Protein AF-A0A453MSS1-F1 (afdb_monomer_lite)

Sequence (211 aa):
DFGDDIFSENEPDSESILAMALKQVVMHKLSNYRLEIFSPGSGRDFQDWSKPRKVPVDFSISSSDGKLLSALAEAIFSCVIEDTEKSYFGGTGGFFQSQKLNCSSDSTVCVHRISEAEVANNARRCLESFNLTKSSHEVGRLKNVWWPAPKYGRLAEIGSPDFILWAHEFVPSYKLQINANAFENTKLEGCHELVNNRWEVPISHFQLVYG

pLDDT: mean 76.08, std 14.98, range [31.97, 92.75]

Secondary structure (DSSP, 8-state):
-----S-------HHHHHHHHHHHHHHHHHTSEEEEEEPTT----TT-TTSPP-S-EEEEEEES-HHHHHHHHHHHHHHHHHHHHHHHHTT---S--SS-TTB-TTSSEEEEEPPHHHHHHHHHHTHHHHHHHTTT------S--SSPPP--HHHHTTS-HHHHHHHHHHSEEEEEEEEGGGSTT-EEESPEE-TTSEEEEEEEHHHHHH-

Foldseek 3Di:
DDDPPPPPPDDQDPVNVVVVVVVVVVLVDLQWDKDFFFAFLFDDPPVDPPDDGPGDTLKMKIARFNVVVVFVVQLLVLVLVVVVCCVPVVPDDDDPPDDLSNGGPVRQKGKAFDDLVVLLVQLLVCVVVCVVCVVPGPLDPDPDFPRDDDDRPSNVVRDDPSSVSVSLRHGFGIKIKHQPVVGPPMDMDNWDQDPNRITIDRDGNCSSRPD

Structure (mmCIF, N/CA/C/O backbone):
data_AF-A0A453MSS1-F1
#
_entry.id   AF-A0A453MSS1-F1
#
loop_
_atom_site.group_PDB
_atom_site.id
_atom_site.type_symbol
_atom_site.label_atom_id
_atom_site.label_alt_id
_atom_site.label_comp_id
_atom_site.label_asym_id
_atom_site.label_entity_id
_atom_site.label_seq_id
_atom_site.pdbx_PDB_ins_code
_atom_site.Cartn_x
_atom_site.Cartn_y
_atom_site.Cartn_z
_atom_site.occupancy
_atom_site.B_iso_or_equiv
_atom_site.auth_seq_id
_atom_site.auth_comp_id
_atom_site.auth_asym_id
_atom_site.auth_atom_id
_atom_site.pdbx_PDB_model_num
ATOM 1 N N . ASP A 1 1 ? 5.646 -5.544 58.714 1.00 35.88 1 ASP A N 1
ATOM 2 C CA . ASP A 1 1 ? 4.459 -4.760 58.355 1.00 35.88 1 ASP A CA 1
ATOM 3 C C . ASP A 1 1 ? 4.859 -3.493 57.650 1.00 35.88 1 ASP A C 1
ATOM 5 O O . ASP A 1 1 ? 5.360 -2.580 58.287 1.00 35.88 1 ASP A O 1
ATOM 9 N N . PHE A 1 2 ? 4.715 -3.481 56.329 1.00 34.31 2 PHE A N 1
ATOM 10 C CA . PHE A 1 2 ? 4.882 -2.290 55.508 1.00 34.31 2 PHE A CA 1
ATOM 11 C C . PHE A 1 2 ? 3.784 -2.281 54.449 1.00 34.31 2 PHE A C 1
ATOM 13 O O . PHE A 1 2 ? 3.743 -3.185 53.617 1.00 34.31 2 PHE A O 1
ATOM 20 N N . GLY A 1 3 ? 2.977 -1.219 54.458 1.00 31.97 3 GLY A N 1
ATOM 21 C CA . GLY A 1 3 ? 2.609 -0.564 53.207 1.00 31.97 3 GLY A CA 1
ATOM 22 C C . GLY A 1 3 ? 1.155 -0.623 52.757 1.00 31.97 3 GLY A C 1
ATOM 23 O O . GLY A 1 3 ? 0.935 -0.744 51.557 1.00 31.97 3 GLY A O 1
ATOM 24 N N . ASP A 1 4 ? 0.184 -0.472 53.657 1.00 44.97 4 ASP A N 1
ATOM 25 C CA . ASP A 1 4 ? -1.112 0.102 53.274 1.00 44.97 4 ASP A CA 1
ATOM 26 C C . ASP A 1 4 ? -0.934 1.620 53.120 1.00 44.97 4 ASP A C 1
ATOM 28 O O . ASP A 1 4 ? -1.054 2.345 54.100 1.00 44.97 4 ASP A O 1
ATOM 32 N N . ASP A 1 5 ? -0.559 2.094 51.925 1.00 38.41 5 ASP A N 1
ATOM 33 C CA . ASP A 1 5 ? -0.607 3.535 51.594 1.00 38.41 5 ASP A CA 1
ATOM 34 C C . ASP A 1 5 ? -0.531 3.819 50.074 1.00 38.41 5 ASP A C 1
ATOM 36 O O . ASP A 1 5 ? 0.176 4.707 49.603 1.00 38.41 5 ASP A O 1
ATOM 40 N N . ILE A 1 6 ? -1.257 3.043 49.256 1.00 49.69 6 ILE A N 1
ATOM 41 C CA . ILE A 1 6 ? -1.378 3.294 47.798 1.00 49.69 6 ILE A CA 1
ATOM 42 C C . ILE A 1 6 ? -2.608 4.164 47.456 1.00 49.69 6 ILE A C 1
ATOM 44 O O . ILE A 1 6 ? -2.744 4.634 46.329 1.00 49.69 6 ILE A O 1
ATOM 48 N N . PHE A 1 7 ? -3.474 4.459 48.430 1.00 45.38 7 PHE A N 1
ATOM 49 C CA . PHE A 1 7 ? -4.672 5.288 48.235 1.00 45.38 7 PHE A CA 1
ATOM 50 C C . PHE A 1 7 ? -4.707 6.507 49.161 1.00 45.38 7 PHE A C 1
ATOM 52 O O . PHE A 1 7 ? -5.761 6.860 49.684 1.00 45.38 7 PHE A O 1
ATOM 59 N N . SER A 1 8 ? -3.561 7.168 49.355 1.00 41.06 8 SER A N 1
ATOM 60 C CA . SER A 1 8 ? -3.587 8.543 49.850 1.00 41.06 8 SER A CA 1
ATOM 61 C C . SER A 1 8 ? -4.130 9.440 48.738 1.00 41.06 8 SER A C 1
ATOM 63 O O . SER A 1 8 ? -3.508 9.630 47.690 1.00 41.06 8 SER A O 1
ATOM 65 N N . GLU A 1 9 ? -5.354 9.901 48.963 1.00 51.19 9 GLU A N 1
ATOM 66 C CA . GLU A 1 9 ? -6.128 10.848 48.173 1.00 51.19 9 GLU A CA 1
ATOM 67 C C . GLU A 1 9 ? -5.407 12.208 48.157 1.00 51.19 9 GLU A C 1
ATOM 69 O O . GLU A 1 9 ? -5.735 13.128 48.900 1.00 51.19 9 GLU A O 1
ATOM 74 N N . ASN A 1 10 ? -4.363 12.319 47.333 1.00 50.97 10 ASN A N 1
ATOM 75 C CA . ASN A 1 10 ? -3.721 13.592 47.034 1.00 50.97 10 ASN A CA 1
ATOM 76 C C . ASN A 1 10 ? -4.510 14.293 45.923 1.00 50.97 10 ASN A C 1
ATOM 78 O O . ASN A 1 10 ? -4.792 13.706 44.874 1.00 50.97 10 ASN A O 1
ATOM 82 N N . GLU A 1 11 ? -4.859 15.555 46.169 1.00 53.44 11 GLU A N 1
ATOM 83 C CA . GLU A 1 11 ? -5.421 16.473 45.180 1.00 53.44 11 GLU A CA 1
ATOM 84 C C . GLU A 1 11 ? -4.551 16.423 43.905 1.00 53.44 11 GLU A C 1
ATOM 86 O O . GLU A 1 11 ? -3.326 16.510 44.009 1.00 53.44 11 GLU A O 1
ATOM 91 N N . PRO A 1 12 ? -5.125 16.202 42.708 1.00 53.00 12 PRO A N 1
ATOM 92 C CA . PRO A 1 12 ? -4.321 15.948 41.521 1.00 53.00 12 PRO A CA 1
ATOM 93 C C . PRO A 1 12 ? -3.509 17.197 41.169 1.00 53.00 12 PRO A C 1
ATOM 95 O O . PRO A 1 12 ? -4.071 18.224 40.786 1.00 53.00 12 PRO A O 1
ATOM 98 N N . ASP A 1 13 ? -2.181 17.098 41.265 1.00 60.88 13 ASP A N 1
ATOM 99 C CA . ASP A 1 13 ? -1.261 18.157 40.852 1.00 60.88 13 ASP A CA 1
ATOM 100 C C . ASP A 1 13 ? -1.606 18.631 39.434 1.00 60.88 13 ASP A C 1
ATOM 102 O O . ASP A 1 13 ? -1.952 17.826 38.563 1.00 60.88 13 ASP A O 1
ATOM 106 N N . SER A 1 14 ? -1.504 19.935 39.171 1.00 58.47 14 SER A N 1
ATOM 107 C CA . SER A 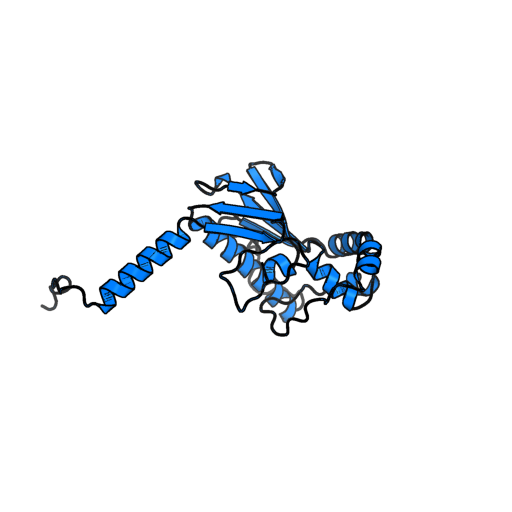1 14 ? -1.885 20.5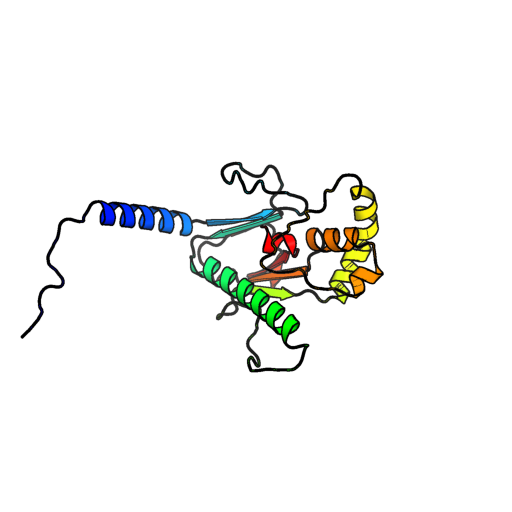39 37.879 1.00 58.47 14 SER A CA 1
ATOM 108 C C . SER A 1 14 ? -1.250 19.864 36.648 1.00 58.47 14 SER A C 1
ATOM 110 O O . SER A 1 14 ? -1.874 19.798 35.587 1.00 58.47 14 SER A O 1
ATOM 112 N N . GLU A 1 15 ? -0.054 19.286 36.796 1.00 57.34 15 GLU A N 1
ATOM 113 C CA . GLU A 1 15 ? 0.638 18.487 35.777 1.00 57.34 15 GLU A CA 1
ATOM 114 C C . GLU A 1 15 ? -0.088 17.162 35.471 1.00 57.34 15 GLU A C 1
ATOM 116 O O . GLU A 1 15 ? -0.215 16.774 34.308 1.00 57.34 15 GLU A O 1
ATOM 121 N N . SER A 1 16 ? -0.667 16.512 36.485 1.00 76.56 16 SER A N 1
ATOM 122 C CA . SER A 1 16 ? -1.488 15.304 36.333 1.00 76.56 16 SER A CA 1
ATOM 123 C C . SER A 1 16 ? -2.844 15.599 35.679 1.00 76.56 16 SER A C 1
ATOM 125 O O . SER A 1 16 ? -3.305 14.819 34.842 1.00 76.56 16 SER A O 1
ATOM 127 N N . ILE A 1 17 ? -3.448 16.757 35.978 1.00 81.19 17 ILE A N 1
ATOM 128 C CA . ILE A 1 17 ? -4.695 17.215 35.345 1.00 81.19 17 ILE A CA 1
ATOM 129 C C . ILE A 1 17 ? -4.452 17.527 33.867 1.00 81.19 17 ILE A C 1
ATOM 131 O O . ILE A 1 17 ? -5.217 17.081 33.013 1.00 81.19 17 ILE A O 1
ATOM 135 N N . LEU A 1 18 ? -3.373 18.246 33.542 1.00 83.06 18 LEU A N 1
ATOM 136 C CA . LEU A 1 18 ? -2.994 18.542 32.158 1.00 83.06 18 LEU A CA 1
ATOM 137 C C . LEU A 1 18 ? -2.669 17.270 31.374 1.00 83.06 18 LEU A C 1
ATOM 139 O O . LEU A 1 18 ? -3.138 17.118 30.247 1.00 83.06 18 LEU A O 1
ATOM 143 N N . ALA A 1 19 ? -1.924 16.333 31.965 1.00 77.88 19 ALA A N 1
ATOM 144 C CA . ALA A 1 19 ? -1.631 15.046 31.341 1.00 77.88 19 ALA A CA 1
ATOM 145 C C . ALA A 1 19 ? -2.907 14.220 31.106 1.00 77.88 19 ALA A C 1
ATOM 147 O O . ALA A 1 19 ? -3.065 13.625 30.040 1.00 77.88 19 ALA A O 1
ATOM 148 N N . MET A 1 20 ? -3.849 14.218 32.055 1.00 85.75 20 MET A N 1
ATOM 149 C CA . MET A 1 20 ? -5.150 13.567 31.889 1.00 85.75 20 MET A CA 1
ATOM 150 C C . MET A 1 20 ? -6.008 14.241 30.820 1.00 85.75 20 MET A C 1
ATOM 152 O O . MET A 1 20 ? -6.585 13.539 29.993 1.00 85.75 20 MET A O 1
ATOM 156 N N . ALA A 1 21 ? -6.058 15.573 30.785 1.00 84.19 21 ALA A N 1
ATOM 157 C CA . ALA A 1 21 ? -6.787 16.324 29.768 1.00 84.19 21 ALA A CA 1
ATOM 158 C C . ALA A 1 21 ? -6.188 16.091 28.376 1.00 84.19 21 ALA A C 1
ATOM 160 O O . ALA A 1 21 ? -6.915 15.799 27.427 1.00 84.19 21 ALA A O 1
ATOM 161 N N . LEU A 1 22 ? -4.858 16.125 28.254 1.00 82.19 22 LEU A N 1
ATOM 162 C CA . LEU A 1 22 ? -4.161 15.797 27.015 1.00 82.19 22 LEU A CA 1
ATOM 163 C C . LEU A 1 22 ? -4.458 14.357 26.595 1.00 82.19 22 LEU A C 1
ATOM 165 O O . LEU A 1 22 ? -4.834 14.129 25.449 1.00 82.19 22 LEU A O 1
ATOM 169 N N . LYS A 1 23 ? -4.357 13.391 27.514 1.00 78.81 23 LYS A N 1
ATOM 170 C CA . LYS A 1 23 ? -4.688 11.987 27.251 1.00 78.81 23 LYS A CA 1
ATOM 171 C C . LYS A 1 23 ? -6.136 11.838 26.792 1.00 78.81 23 LYS A C 1
ATOM 173 O O . LYS A 1 23 ? -6.374 11.153 25.808 1.00 78.81 23 LYS A O 1
ATOM 178 N N . GLN A 1 24 ? -7.093 12.488 27.448 1.00 80.94 24 GLN A N 1
ATOM 179 C CA . GLN A 1 24 ? -8.502 12.456 27.050 1.00 80.94 24 GLN A CA 1
ATOM 180 C C . GLN A 1 24 ? -8.709 13.043 25.653 1.00 80.94 24 GLN A C 1
ATOM 182 O O . GLN A 1 24 ? -9.372 12.420 24.828 1.00 80.94 24 GLN A O 1
ATOM 187 N N . VAL A 1 25 ? -8.103 14.193 25.353 1.00 80.00 25 VAL A N 1
ATOM 188 C CA . VAL A 1 25 ? -8.193 14.834 24.033 1.00 80.00 25 VAL A CA 1
ATOM 189 C C . VAL A 1 25 ? -7.548 13.968 22.951 1.00 80.00 25 VAL A C 1
ATOM 191 O O . VAL A 1 25 ? -8.118 13.811 21.872 1.00 80.00 25 VAL A O 1
ATOM 194 N N . VAL A 1 26 ? -6.383 13.378 23.226 1.00 76.44 26 VAL A N 1
ATOM 195 C CA . VAL A 1 26 ? -5.68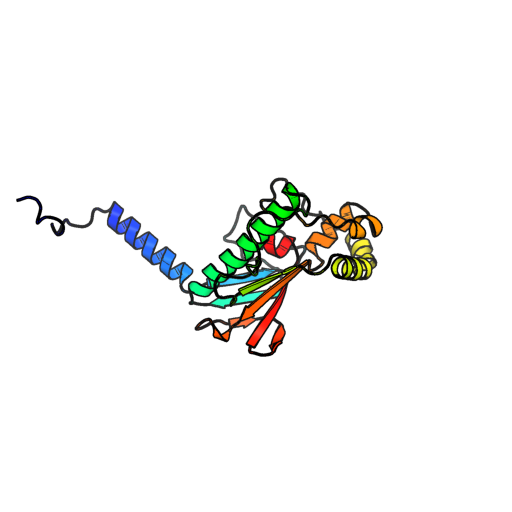4 12.480 22.299 1.00 76.44 26 VAL A CA 1
ATOM 196 C C . VAL A 1 26 ? -6.504 11.215 22.061 1.00 76.44 26 VAL A C 1
ATOM 198 O O . VAL A 1 26 ? -6.742 10.864 20.910 1.00 76.44 26 VAL A O 1
ATOM 201 N N . MET A 1 27 ? -7.003 10.573 23.118 1.00 7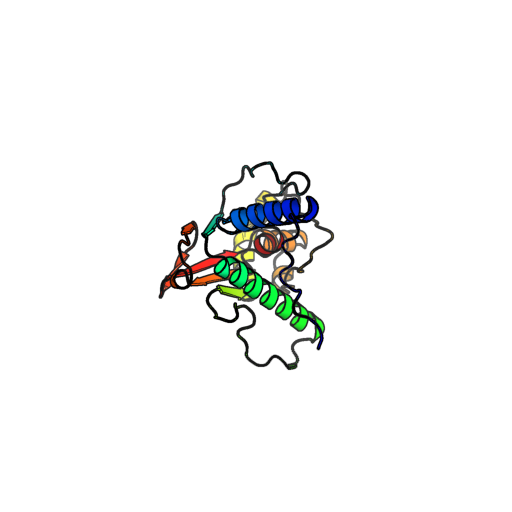2.69 27 MET A N 1
ATOM 202 C CA . MET A 1 27 ? -7.840 9.376 23.005 1.00 72.69 27 MET A CA 1
ATOM 203 C C . MET A 1 27 ? -9.143 9.667 22.261 1.00 72.69 27 MET A C 1
ATOM 205 O O . MET A 1 27 ? -9.535 8.874 21.418 1.00 72.69 27 MET A O 1
ATOM 209 N N . HIS A 1 28 ? -9.770 10.822 22.492 1.00 72.25 28 HIS A N 1
ATOM 210 C CA . HIS A 1 28 ? -10.960 11.241 21.752 1.00 72.25 28 HIS A CA 1
ATOM 211 C C . HIS A 1 28 ? -10.658 11.523 20.270 1.00 72.25 28 HIS A C 1
ATOM 213 O O . HIS A 1 28 ? -11.466 11.232 19.391 1.00 72.25 28 HIS A O 1
ATOM 219 N N . LYS A 1 29 ? -9.497 12.107 19.948 1.00 67.75 29 LYS A N 1
ATOM 220 C CA . LYS A 1 29 ? -9.086 12.291 18.546 1.00 67.75 29 LYS A CA 1
ATOM 221 C C . LYS A 1 29 ? -8.782 10.961 17.857 1.00 67.75 29 LYS A C 1
ATOM 223 O O . LYS A 1 29 ? -9.095 10.809 16.683 1.00 67.75 29 LYS A O 1
ATOM 228 N N . LEU A 1 30 ? -8.204 10.005 18.579 1.00 69.50 30 LEU A N 1
ATOM 229 C CA . LEU A 1 30 ? -7.936 8.658 18.073 1.00 69.50 30 LEU A CA 1
ATOM 230 C C . LEU A 1 30 ? -9.182 7.761 18.068 1.00 69.50 30 LEU A C 1
ATOM 232 O O . LEU A 1 30 ? -9.180 6.752 17.377 1.00 69.50 30 LEU A O 1
ATOM 236 N N . SER A 1 31 ? -10.250 8.121 18.787 1.00 67.38 31 SER A N 1
ATOM 237 C CA . SER A 1 31 ? -11.503 7.358 18.813 1.00 67.38 31 SER A CA 1
ATOM 238 C C . SER A 1 31 ? -12.433 7.662 17.643 1.00 67.38 31 SER A C 1
ATOM 240 O O . SER A 1 31 ? -13.464 7.019 17.533 1.00 67.38 31 SER A O 1
ATOM 242 N N . ASN A 1 32 ? -12.135 8.660 16.808 1.00 80.75 32 ASN A N 1
ATOM 243 C CA . ASN A 1 32 ? -12.869 8.960 15.579 1.00 80.75 32 ASN A CA 1
ATOM 244 C C . ASN A 1 32 ? -11.875 9.477 14.548 1.00 80.75 32 ASN A C 1
ATOM 246 O O . ASN A 1 32 ? -11.652 10.684 14.428 1.00 80.75 32 ASN A O 1
ATOM 250 N N . TYR A 1 33 ? -11.246 8.555 13.831 1.00 83.31 33 TYR A N 1
ATOM 251 C CA . TYR A 1 33 ? -10.231 8.902 12.851 1.00 83.31 33 TYR A CA 1
ATOM 252 C C . TYR A 1 33 ? -10.742 8.686 11.433 1.00 83.31 33 TYR A C 1
ATOM 254 O O . TYR A 1 33 ? -11.587 7.829 11.162 1.00 83.31 33 TYR A O 1
ATOM 262 N N . ARG A 1 34 ? -10.187 9.481 10.519 1.00 85.06 34 ARG A N 1
ATOM 263 C CA . ARG A 1 34 ? -10.317 9.294 9.081 1.00 85.06 34 ARG A CA 1
ATOM 264 C C . ARG A 1 34 ? -8.922 9.258 8.471 1.00 85.06 34 ARG A C 1
ATOM 266 O O . ARG A 1 34 ? -8.181 10.231 8.579 1.00 85.06 34 ARG A O 1
ATOM 273 N N . LEU A 1 35 ? -8.565 8.131 7.871 1.00 84.81 35 LEU A N 1
ATOM 274 C CA . LEU A 1 35 ? -7.377 7.979 7.042 1.00 84.81 35 LEU A CA 1
ATOM 275 C C . LEU A 1 35 ? -7.789 8.236 5.597 1.00 84.81 35 LEU A C 1
ATOM 277 O O . LEU A 1 35 ? -8.770 7.668 5.124 1.00 84.81 35 LEU A O 1
ATOM 281 N N . GLU A 1 36 ? -7.051 9.091 4.906 1.00 85.12 36 GLU A N 1
ATOM 282 C CA . GLU A 1 36 ? -7.312 9.461 3.517 1.00 85.12 36 GLU A CA 1
ATOM 283 C C . GLU A 1 36 ? -6.047 9.218 2.703 1.00 85.12 36 GLU A C 1
ATOM 285 O O . GLU A 1 36 ? -4.968 9.691 3.061 1.00 85.12 36 GLU A O 1
ATOM 290 N N . ILE A 1 37 ? -6.188 8.484 1.605 1.00 81.88 37 ILE A N 1
ATOM 291 C CA . ILE A 1 37 ? -5.145 8.305 0.605 1.00 81.88 37 ILE A CA 1
ATOM 292 C C . ILE A 1 37 ? -5.499 9.202 -0.574 1.00 81.88 37 ILE A C 1
ATOM 294 O O . ILE A 1 37 ? -6.604 9.148 -1.116 1.00 81.88 37 ILE A O 1
ATOM 298 N N . PHE A 1 38 ? -4.555 10.053 -0.949 1.00 80.62 38 PHE A N 1
ATOM 299 C CA . PHE A 1 38 ? -4.721 11.031 -2.017 1.00 80.62 38 PHE A CA 1
ATOM 300 C C . PHE A 1 38 ? -4.133 10.517 -3.324 1.00 80.62 38 PHE A C 1
ATOM 302 O O . PHE A 1 38 ? -3.226 9.675 -3.314 1.00 80.62 38 PHE A O 1
ATOM 309 N N . SER A 1 39 ? -4.617 11.076 -4.433 1.00 76.44 39 SER A N 1
ATOM 310 C CA . SER A 1 39 ? -4.071 10.766 -5.748 1.00 76.44 39 SER A CA 1
ATOM 311 C C . SER A 1 39 ? -2.561 11.030 -5.811 1.00 76.44 39 SER A C 1
ATOM 313 O O . SER A 1 39 ? -2.086 12.039 -5.272 1.00 76.44 39 SER A O 1
ATOM 315 N N . PRO A 1 40 ? -1.789 10.156 -6.480 1.00 74.25 40 PRO A N 1
ATOM 316 C CA . PRO A 1 40 ? -0.372 10.390 -6.738 1.00 74.25 40 PRO A CA 1
ATOM 317 C C . PRO A 1 40 ? -0.115 11.750 -7.403 1.00 74.25 40 PRO A C 1
ATOM 319 O O . PRO A 1 40 ? -0.979 12.285 -8.100 1.00 74.25 40 PRO A O 1
ATOM 322 N N . GLY A 1 41 ? 1.066 12.334 -7.199 1.00 67.31 41 GLY A N 1
ATOM 323 C CA . GLY A 1 41 ? 1.385 13.684 -7.670 1.00 67.31 41 GLY A CA 1
ATOM 324 C C . GLY A 1 41 ? 1.003 14.798 -6.697 1.00 67.31 41 GLY A C 1
ATOM 325 O O . GLY A 1 41 ? 1.375 15.954 -6.901 1.00 67.31 41 GLY A O 1
ATOM 326 N N . SER A 1 42 ? 0.284 14.481 -5.615 1.00 62.88 42 SER A N 1
ATOM 327 C CA . SER A 1 42 ? -0.050 15.455 -4.579 1.00 62.88 42 SER A CA 1
ATOM 328 C C . SER A 1 42 ? 1.089 15.609 -3.569 1.00 62.88 42 SER A C 1
ATOM 330 O O . SER A 1 42 ? 1.262 14.773 -2.681 1.00 62.88 42 SER A O 1
ATOM 332 N N . GLY A 1 43 ? 1.858 16.692 -3.668 1.00 57.81 43 GLY A N 1
ATOM 333 C CA . GLY A 1 43 ? 2.787 17.083 -2.609 1.00 57.81 43 GLY A CA 1
ATOM 334 C C . GLY A 1 43 ? 2.027 17.604 -1.385 1.00 57.81 43 GLY A C 1
ATOM 335 O O . GLY A 1 43 ? 1.199 18.508 -1.511 1.00 57.81 43 GLY A O 1
ATOM 336 N N . ARG A 1 44 ? 2.298 17.056 -0.193 1.00 59.88 44 ARG A N 1
ATOM 337 C CA . ARG A 1 44 ? 1.863 17.669 1.072 1.00 59.88 44 ARG A CA 1
ATOM 338 C C . ARG A 1 44 ? 2.911 18.680 1.515 1.00 59.88 44 ARG A C 1
ATOM 340 O O . ARG A 1 44 ? 4.096 18.358 1.553 1.00 59.88 44 ARG A O 1
ATOM 347 N N . ASP A 1 45 ? 2.472 19.870 1.906 1.00 62.69 45 ASP A N 1
ATOM 348 C CA . ASP A 1 45 ? 3.328 20.764 2.677 1.00 62.69 45 ASP A CA 1
ATOM 349 C C . ASP A 1 45 ? 3.440 20.223 4.110 1.00 62.69 45 ASP A C 1
ATOM 351 O O . ASP A 1 45 ? 2.532 20.369 4.928 1.00 62.69 45 ASP A O 1
ATOM 355 N N . PHE A 1 46 ? 4.548 19.542 4.403 1.00 59.03 46 PHE A N 1
ATOM 356 C CA . PHE A 1 46 ? 4.822 18.979 5.727 1.00 59.03 46 PHE A CA 1
ATOM 357 C C . PHE A 1 46 ? 5.109 20.051 6.795 1.00 59.03 46 PHE A C 1
ATOM 359 O O . PHE A 1 46 ? 5.206 19.705 7.975 1.00 59.03 46 PHE A O 1
ATOM 366 N N . GLN A 1 47 ? 5.242 21.331 6.417 1.00 57.97 47 GLN A N 1
ATOM 367 C CA . GLN A 1 47 ? 5.385 22.443 7.362 1.00 57.97 47 GLN A CA 1
ATOM 368 C C . GLN A 1 47 ? 4.035 22.959 7.876 1.00 57.97 47 GLN A C 1
ATOM 370 O O . GLN A 1 47 ? 3.994 23.571 8.941 1.00 57.97 47 GLN A O 1
ATOM 375 N N . ASP A 1 48 ? 2.928 22.678 7.178 1.00 62.78 48 ASP A N 1
ATOM 376 C CA . ASP A 1 48 ? 1.598 23.167 7.543 1.00 62.78 48 ASP A CA 1
ATOM 377 C C . ASP A 1 48 ? 0.522 22.076 7.427 1.00 62.78 48 ASP A C 1
ATOM 379 O O . ASP A 1 48 ? -0.243 21.985 6.465 1.00 62.78 48 ASP A O 1
ATOM 383 N N . TRP A 1 49 ? 0.431 21.257 8.477 1.00 59.25 49 TRP A N 1
ATOM 384 C CA . TRP A 1 49 ? -0.563 20.187 8.618 1.00 59.25 49 TRP A CA 1
ATOM 385 C C . TRP A 1 49 ? -2.004 20.689 8.774 1.00 59.25 49 TRP A C 1
ATOM 387 O O . TRP A 1 49 ? -2.934 19.886 8.704 1.00 59.25 49 TRP A O 1
ATOM 397 N N . SER A 1 50 ? -2.200 21.992 9.011 1.00 59.03 50 SER A N 1
ATOM 398 C CA . SER A 1 50 ? -3.520 22.574 9.266 1.00 59.03 50 SER A CA 1
ATOM 399 C C . SER A 1 50 ? -4.305 22.862 7.985 1.00 59.03 50 SER A C 1
ATOM 401 O O . SER A 1 50 ? -5.534 22.953 8.021 1.00 59.03 50 SER A O 1
ATOM 403 N N . LYS A 1 51 ? -3.618 22.972 6.841 1.00 62.75 51 LYS A N 1
ATOM 404 C CA . LYS A 1 51 ? -4.259 23.239 5.553 1.00 62.75 51 LYS A CA 1
ATOM 405 C C . LYS A 1 51 ? -4.842 21.954 4.948 1.00 62.75 51 LYS A C 1
ATOM 407 O O . LYS A 1 51 ? -4.097 21.003 4.701 1.00 62.75 51 LYS A O 1
ATOM 412 N N . PRO A 1 52 ? -6.152 21.917 4.639 1.00 59.19 52 PRO A N 1
ATOM 413 C CA . PRO A 1 52 ? -6.745 20.789 3.930 1.00 59.19 52 PRO A CA 1
ATOM 414 C C . PRO A 1 52 ? -6.168 20.686 2.511 1.00 59.19 52 PRO A C 1
ATOM 416 O O . PRO A 1 52 ? -5.971 21.701 1.831 1.00 59.19 52 PRO A O 1
ATOM 419 N N . ARG A 1 53 ? -5.899 19.458 2.048 1.00 64.56 53 ARG A N 1
ATOM 420 C CA . ARG A 1 53 ? -5.416 19.224 0.679 1.00 64.56 53 ARG A CA 1
ATOM 421 C C . ARG A 1 53 ? -6.525 19.587 -0.321 1.00 64.56 53 ARG A C 1
ATOM 423 O O . ARG A 1 53 ? -7.682 19.228 -0.132 1.00 64.56 53 ARG A O 1
ATOM 430 N N . LYS A 1 54 ? -6.167 20.271 -1.414 1.00 62.59 54 LYS A N 1
ATOM 431 C CA . LYS A 1 54 ? -7.066 20.571 -2.551 1.00 62.59 54 LYS A CA 1
ATOM 432 C C . LYS A 1 54 ? -7.019 19.484 -3.633 1.00 62.59 54 LYS A C 1
ATOM 434 O O . LYS A 1 54 ? -7.115 19.790 -4.817 1.00 62.59 54 LYS A O 1
ATOM 439 N N . VAL A 1 55 ? -6.783 18.237 -3.241 1.00 67.44 55 VAL A N 1
ATOM 440 C CA . VAL A 1 55 ? -6.618 17.113 -4.171 1.00 67.44 55 VAL A CA 1
ATOM 441 C C . VAL A 1 55 ? -7.722 16.101 -3.896 1.00 67.44 55 VAL A C 1
ATOM 443 O O . VAL A 1 55 ? -8.061 15.917 -2.723 1.00 67.44 55 VAL A O 1
ATOM 446 N N . PRO A 1 56 ? -8.309 15.477 -4.934 1.00 71.81 56 PRO A N 1
ATOM 447 C CA . PRO A 1 56 ? -9.239 14.377 -4.738 1.00 71.81 56 PRO A CA 1
ATOM 448 C C . PRO A 1 56 ? -8.627 13.285 -3.850 1.00 71.81 56 PRO A C 1
ATOM 450 O O . PRO A 1 56 ? -7.440 12.960 -3.930 1.00 71.81 56 PRO A O 1
ATOM 453 N N . VAL A 1 57 ? -9.469 12.760 -2.968 1.00 78.94 57 VAL A N 1
ATOM 454 C CA . VAL A 1 57 ? -9.172 11.586 -2.153 1.00 78.94 57 VAL A CA 1
ATOM 455 C C . VAL A 1 57 ? -9.487 10.364 -3.013 1.00 78.94 57 VAL A C 1
ATOM 457 O O . VAL A 1 57 ? -10.619 10.232 -3.477 1.00 78.94 57 VAL A O 1
ATOM 460 N N . ASP A 1 58 ? -8.501 9.496 -3.231 1.00 80.31 58 ASP A N 1
ATOM 461 C CA . ASP A 1 58 ? -8.690 8.235 -3.962 1.00 80.31 58 ASP A CA 1
ATOM 462 C C . ASP A 1 58 ? -9.459 7.236 -3.099 1.00 80.31 58 ASP A C 1
ATOM 464 O O . ASP A 1 58 ? -10.324 6.506 -3.579 1.00 80.31 58 ASP A O 1
ATOM 468 N N . PHE A 1 59 ? -9.135 7.214 -1.807 1.00 84.94 59 PHE A N 1
ATOM 469 C CA . PHE A 1 59 ? -9.701 6.273 -0.859 1.00 84.94 59 PHE A CA 1
ATOM 470 C C . PHE A 1 59 ? -9.716 6.850 0.561 1.00 84.94 59 PHE A C 1
ATOM 472 O O . PHE A 1 59 ? -8.762 7.510 0.975 1.00 84.94 59 PHE A O 1
ATOM 479 N N . SER A 1 60 ? -10.776 6.580 1.329 1.00 87.25 60 SER A N 1
ATOM 480 C CA . SER A 1 60 ? -10.825 6.916 2.753 1.00 87.25 60 SER A CA 1
ATOM 481 C C . SER A 1 60 ? -11.344 5.783 3.638 1.00 87.25 60 SER A C 1
ATOM 483 O O . SER A 1 60 ? -12.286 5.069 3.288 1.00 87.25 60 SER A O 1
ATOM 485 N N . ILE A 1 61 ? -10.723 5.658 4.811 1.00 87.94 61 ILE A N 1
ATOM 486 C CA . ILE A 1 61 ? -11.130 4.801 5.925 1.00 87.94 61 ILE A CA 1
ATOM 487 C C . ILE A 1 61 ? -11.573 5.723 7.043 1.00 87.94 61 ILE A C 1
ATOM 489 O O . ILE A 1 61 ? -10.758 6.493 7.539 1.00 87.94 61 ILE A O 1
ATOM 493 N N . SER A 1 62 ? -12.814 5.626 7.500 1.00 87.12 62 SER A N 1
ATOM 494 C CA . SER A 1 62 ? -13.202 6.223 8.780 1.00 87.12 62 SER A CA 1
ATOM 495 C C . SER A 1 62 ? -13.619 5.139 9.754 1.00 87.12 62 SER A C 1
ATOM 497 O O . SER A 1 62 ? -14.425 4.283 9.394 1.00 87.12 62 SER A O 1
ATOM 499 N N . SER A 1 63 ? -13.097 5.181 10.975 1.00 86.81 63 SER A N 1
ATOM 500 C CA . SER A 1 63 ? -13.453 4.225 12.019 1.00 86.81 63 SER A CA 1
ATOM 501 C C . SER A 1 63 ? -13.332 4.854 13.402 1.00 86.81 63 SER A C 1
ATOM 503 O O . SER A 1 63 ? -12.583 5.814 13.613 1.00 86.81 63 SER A O 1
ATOM 505 N N . SER A 1 64 ? -14.088 4.297 14.342 1.00 84.12 64 SER A N 1
ATOM 506 C CA . SER A 1 64 ? -13.926 4.539 15.774 1.00 84.12 64 SER A CA 1
ATOM 507 C C . SER A 1 64 ? -13.291 3.358 16.510 1.00 84.12 64 SER A C 1
ATOM 509 O O . SER A 1 64 ? -12.993 3.457 17.701 1.00 84.12 64 SER A O 1
ATOM 511 N N . ASP A 1 65 ? -13.030 2.254 15.804 1.00 84.06 65 ASP A N 1
ATOM 512 C CA . ASP A 1 65 ? -12.358 1.086 16.354 1.00 84.06 65 ASP A CA 1
ATOM 513 C C . ASP A 1 65 ? -10.835 1.273 16.300 1.00 84.06 65 ASP A C 1
ATOM 515 O O . ASP A 1 65 ? -10.205 1.282 15.234 1.00 84.06 65 ASP A O 1
ATOM 519 N N . GLY A 1 66 ? -10.227 1.411 17.481 1.00 80.44 66 GLY A N 1
ATOM 520 C CA . GLY A 1 66 ? -8.777 1.517 17.627 1.00 80.44 66 GLY A CA 1
ATOM 521 C C . GLY A 1 66 ? -8.026 0.286 17.108 1.00 80.44 66 GLY A C 1
ATOM 522 O O . GLY A 1 66 ? -6.874 0.413 16.690 1.00 80.44 66 GLY A O 1
ATOM 523 N N . LYS A 1 67 ? -8.674 -0.889 17.058 1.00 87.81 67 LYS A N 1
ATOM 524 C CA . LYS A 1 67 ? -8.063 -2.129 16.555 1.00 87.81 67 LYS A CA 1
ATOM 525 C C . LYS A 1 67 ? -7.689 -2.031 15.084 1.00 87.81 67 LYS A C 1
ATOM 527 O O . LYS A 1 67 ? -6.660 -2.575 14.700 1.00 87.81 67 LYS A O 1
ATOM 532 N N . LEU A 1 68 ? -8.476 -1.322 14.271 1.00 88.94 68 LEU A N 1
ATOM 533 C CA . LEU A 1 68 ? -8.189 -1.174 12.844 1.00 88.94 68 LEU A CA 1
ATOM 534 C C . LEU A 1 68 ? -6.908 -0.362 12.614 1.00 88.94 68 LEU A C 1
ATOM 536 O O . LEU A 1 68 ? -6.083 -0.752 11.790 1.00 88.94 68 LEU A O 1
ATOM 540 N N . LEU A 1 69 ? -6.689 0.712 13.379 1.00 88.06 69 LEU A N 1
ATOM 541 C CA . LEU A 1 69 ? -5.456 1.496 13.291 1.00 88.06 69 LEU A CA 1
ATOM 542 C C . LEU A 1 69 ? -4.239 0.658 13.705 1.00 88.06 69 LEU A C 1
ATOM 544 O O . LEU A 1 69 ? -3.209 0.693 13.032 1.00 88.06 69 LEU A O 1
ATOM 548 N N . SER A 1 70 ? -4.368 -0.128 14.777 1.00 89.00 70 SER A N 1
ATOM 549 C CA . SER A 1 70 ? -3.320 -1.054 15.214 1.00 89.00 70 SER A CA 1
ATOM 550 C C . SER A 1 70 ? -3.034 -2.140 14.174 1.00 89.00 70 SER A C 1
ATOM 552 O O . SER A 1 70 ? -1.870 -2.374 13.864 1.00 89.00 70 SER A O 1
ATOM 554 N N . ALA A 1 71 ? -4.067 -2.750 13.587 1.00 91.44 71 ALA A N 1
ATOM 555 C CA . ALA A 1 71 ? -3.926 -3.777 12.556 1.00 91.44 71 ALA A CA 1
ATOM 556 C C . ALA A 1 71 ? -3.291 -3.226 11.266 1.00 91.44 71 ALA A C 1
ATOM 558 O O . ALA A 1 71 ? -2.455 -3.890 10.656 1.00 91.44 71 ALA A O 1
ATOM 559 N N . LEU A 1 72 ? -3.640 -1.995 10.869 1.00 91.00 72 LEU A N 1
ATOM 560 C CA . LEU A 1 72 ? -3.002 -1.289 9.753 1.00 91.00 72 LEU A CA 1
ATOM 561 C C . LEU A 1 72 ? -1.518 -1.046 10.018 1.00 91.00 72 LEU A C 1
ATOM 563 O O . LEU A 1 72 ? -0.688 -1.374 9.171 1.00 91.00 72 LEU A O 1
ATOM 567 N N . ALA A 1 73 ? -1.187 -0.494 11.187 1.00 89.56 73 ALA A N 1
ATOM 568 C CA . ALA A 1 73 ? 0.196 -0.243 11.570 1.00 89.56 73 ALA A CA 1
ATOM 569 C C . ALA A 1 73 ? 1.004 -1.544 11.576 1.00 89.56 73 ALA A C 1
ATOM 571 O O . ALA A 1 73 ? 2.076 -1.600 10.980 1.00 89.56 73 ALA A O 1
ATOM 572 N N . GLU A 1 74 ? 0.467 -2.598 12.188 1.00 91.88 74 GLU A N 1
ATOM 573 C CA . GLU A 1 74 ? 1.105 -3.908 12.237 1.00 91.88 74 GLU A CA 1
ATOM 574 C C . GLU A 1 74 ? 1.370 -4.458 10.833 1.00 91.88 74 GLU A C 1
ATOM 576 O O . GLU A 1 74 ? 2.520 -4.735 10.507 1.00 91.88 74 GLU A O 1
ATOM 581 N N . ALA A 1 75 ? 0.355 -4.519 9.964 1.00 91.31 75 ALA A N 1
ATOM 582 C CA . ALA A 1 75 ? 0.513 -5.042 8.608 1.00 91.31 75 ALA A CA 1
ATOM 583 C C . ALA A 1 75 ? 1.556 -4.260 7.784 1.00 91.31 75 ALA A C 1
ATOM 585 O O . ALA A 1 75 ? 2.328 -4.860 7.031 1.00 91.31 75 ALA A O 1
ATOM 586 N N . ILE A 1 76 ? 1.604 -2.930 7.937 1.00 89.88 76 ILE A N 1
ATOM 587 C CA . ILE A 1 76 ? 2.593 -2.071 7.272 1.00 89.88 76 ILE A CA 1
ATOM 588 C C . ILE A 1 76 ? 3.997 -2.332 7.820 1.00 89.88 76 ILE A C 1
ATOM 590 O O . ILE A 1 76 ? 4.923 -2.544 7.038 1.00 89.88 76 ILE A O 1
ATOM 594 N N . PHE A 1 77 ? 4.177 -2.343 9.143 1.00 88.50 77 PHE A N 1
ATOM 595 C CA . PHE A 1 77 ? 5.491 -2.569 9.744 1.00 88.50 77 PHE A CA 1
ATOM 596 C C . PHE A 1 77 ? 6.016 -3.973 9.465 1.00 88.50 77 PHE A C 1
ATOM 598 O O . PHE A 1 77 ? 7.201 -4.116 9.170 1.00 88.50 77 PHE A O 1
ATOM 605 N N . SER A 1 78 ? 5.158 -4.994 9.476 1.00 86.94 78 SER A N 1
ATOM 606 C CA . SER A 1 78 ? 5.549 -6.344 9.071 1.00 86.94 78 SER A CA 1
ATOM 607 C C . SER A 1 78 ? 6.040 -6.364 7.617 1.00 86.94 78 SER A C 1
ATOM 609 O O . SER A 1 78 ? 7.092 -6.938 7.343 1.00 86.94 78 SER A O 1
ATOM 611 N N . CYS A 1 79 ? 5.376 -5.629 6.715 1.00 86.25 79 CYS A N 1
ATOM 612 C CA . CYS A 1 79 ? 5.814 -5.490 5.323 1.00 86.25 79 CYS A CA 1
ATOM 613 C C . CYS A 1 79 ? 7.179 -4.792 5.189 1.00 86.25 79 CYS A C 1
ATOM 615 O O . CYS A 1 79 ? 8.046 -5.236 4.433 1.00 86.25 79 CYS A O 1
ATOM 617 N N . VAL A 1 80 ? 7.406 -3.725 5.959 1.00 86.81 80 VAL A N 1
ATOM 618 C CA . VAL A 1 80 ? 8.682 -2.988 5.985 1.00 86.81 80 VAL A CA 1
ATOM 619 C C . VAL A 1 80 ? 9.819 -3.871 6.507 1.00 86.81 80 VAL A C 1
ATOM 621 O O . VAL A 1 80 ? 10.921 -3.862 5.950 1.00 86.81 80 VAL A O 1
ATOM 624 N N . ILE A 1 81 ? 9.565 -4.641 7.569 1.00 84.44 81 ILE A N 1
ATOM 625 C CA . ILE A 1 81 ? 10.536 -5.579 8.143 1.00 84.44 81 ILE A CA 1
ATOM 626 C C . ILE A 1 81 ? 10.887 -6.656 7.115 1.00 84.44 81 ILE A C 1
ATOM 628 O O . ILE A 1 81 ? 12.070 -6.889 6.874 1.00 84.44 81 ILE A O 1
ATOM 632 N N . GLU A 1 82 ? 9.895 -7.238 6.438 1.00 82.69 82 GLU A N 1
ATOM 633 C CA . GLU A 1 82 ? 10.129 -8.245 5.398 1.00 82.69 82 GLU A CA 1
ATOM 634 C C . GLU A 1 82 ? 10.985 -7.693 4.240 1.00 82.69 82 GLU A C 1
ATOM 636 O O . GLU A 1 82 ? 11.909 -8.360 3.765 1.00 82.69 82 GLU A O 1
ATOM 641 N N . ASP A 1 83 ? 10.724 -6.460 3.796 1.00 78.88 83 ASP A N 1
ATOM 642 C CA . ASP A 1 83 ? 11.523 -5.792 2.758 1.00 78.88 83 ASP A CA 1
ATOM 643 C C . ASP A 1 83 ? 12.968 -5.549 3.200 1.00 78.88 83 ASP A C 1
ATOM 645 O O . ASP A 1 83 ? 13.915 -5.697 2.413 1.00 78.88 83 ASP A O 1
ATOM 649 N N . THR A 1 84 ? 13.138 -5.200 4.471 1.00 77.69 84 THR A N 1
ATOM 650 C CA . THR A 1 84 ? 14.442 -4.997 5.091 1.00 77.69 84 THR A CA 1
ATOM 651 C C . THR A 1 84 ? 15.206 -6.321 5.126 1.00 77.69 84 THR A C 1
ATOM 653 O O . THR A 1 84 ? 16.307 -6.410 4.582 1.00 77.69 84 THR A O 1
ATOM 656 N N . GLU A 1 85 ? 14.607 -7.391 5.648 1.00 76.62 85 GLU A N 1
ATOM 657 C CA . GLU A 1 85 ? 15.225 -8.721 5.721 1.00 76.62 85 GLU A CA 1
ATOM 658 C C . GLU A 1 85 ? 15.636 -9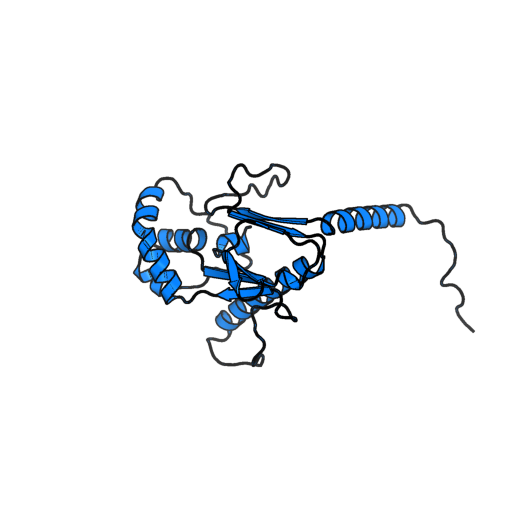.259 4.347 1.00 76.62 85 GLU A C 1
ATOM 660 O O . GLU A 1 85 ? 16.770 -9.712 4.169 1.00 76.62 85 GLU A O 1
ATOM 665 N N . LYS A 1 86 ? 14.760 -9.140 3.341 1.00 72.56 86 LYS A N 1
ATOM 666 C CA . LYS A 1 86 ? 15.060 -9.545 1.957 1.00 72.56 86 LYS A CA 1
ATOM 667 C C . LYS A 1 86 ? 16.252 -8.794 1.370 1.00 72.56 86 LYS A C 1
ATOM 669 O O . LYS A 1 86 ? 17.027 -9.381 0.614 1.00 72.56 86 LYS A O 1
ATOM 674 N N . SER A 1 87 ? 16.400 -7.518 1.718 1.00 67.31 87 SER A N 1
ATOM 675 C CA . SER A 1 87 ? 17.488 -6.666 1.236 1.00 67.31 87 SER A CA 1
ATOM 676 C C . SER A 1 87 ? 18.832 -6.983 1.901 1.00 67.31 87 SER A C 1
ATOM 678 O O . SER A 1 87 ? 19.865 -6.852 1.245 1.00 67.31 87 SER A O 1
ATOM 680 N N . TYR A 1 88 ? 18.834 -7.416 3.168 1.00 60.12 88 TYR A N 1
ATOM 681 C CA . TYR A 1 88 ? 20.057 -7.736 3.919 1.00 60.12 88 TYR A CA 1
ATOM 682 C C . TYR A 1 88 ? 20.527 -9.187 3.755 1.00 60.12 88 TYR A C 1
ATOM 684 O O . TYR A 1 88 ? 21.730 -9.422 3.667 1.00 60.12 88 TYR A O 1
ATOM 692 N N . PHE A 1 89 ? 19.612 -10.158 3.690 1.00 58.34 89 PHE A N 1
ATOM 693 C CA . PHE A 1 89 ? 19.955 -11.589 3.736 1.00 58.34 89 PHE A CA 1
ATOM 694 C C . PHE A 1 89 ? 19.880 -12.311 2.389 1.00 58.34 89 PHE A C 1
ATOM 696 O O . PHE A 1 89 ? 19.988 -13.538 2.348 1.00 58.34 89 PHE A O 1
ATOM 703 N N . GLY A 1 90 ? 19.710 -11.570 1.287 1.00 52.38 90 GLY A N 1
ATOM 704 C CA . GLY A 1 90 ? 19.859 -12.096 -0.070 1.00 52.38 90 GLY A CA 1
ATOM 705 C C . GLY A 1 90 ? 19.112 -13.410 -0.291 1.00 52.38 90 GLY A C 1
ATOM 706 O O . GLY A 1 90 ? 19.726 -14.404 -0.651 1.00 52.38 90 GLY A O 1
ATOM 707 N N . GLY A 1 91 ? 17.803 -13.440 -0.021 1.00 53.97 91 GLY A N 1
ATOM 708 C CA . GLY A 1 91 ? 16.934 -14.574 -0.364 1.00 53.97 91 GLY A CA 1
ATOM 709 C C . GLY A 1 91 ? 17.327 -15.940 0.217 1.00 53.97 91 GLY A C 1
ATOM 710 O O . GLY A 1 91 ? 16.832 -16.956 -0.268 1.00 53.97 91 GLY A O 1
ATOM 711 N N . THR A 1 92 ? 18.186 -15.996 1.236 1.00 43.66 92 THR A N 1
ATOM 712 C CA . THR A 1 92 ? 18.524 -17.238 1.938 1.00 43.66 92 THR A CA 1
ATOM 713 C C . THR A 1 92 ? 17.852 -17.269 3.302 1.00 43.66 92 THR A C 1
ATOM 715 O O . THR A 1 92 ? 18.028 -16.371 4.118 1.00 43.66 92 THR A O 1
ATOM 718 N N . GLY A 1 93 ? 17.018 -18.294 3.502 1.00 53.84 93 GLY A N 1
ATOM 719 C CA . GLY A 1 93 ? 16.132 -18.440 4.651 1.00 53.84 93 GLY A CA 1
ATOM 720 C C . GLY A 1 93 ? 16.838 -18.334 6.004 1.00 53.84 93 GLY A C 1
ATOM 721 O O . GLY A 1 93 ? 17.829 -19.014 6.256 1.00 53.84 93 GLY A O 1
ATOM 722 N N . GLY A 1 94 ? 16.261 -17.518 6.886 1.00 40.78 94 GLY A N 1
ATOM 723 C CA . GLY A 1 94 ? 16.666 -17.365 8.278 1.00 40.78 94 GLY A CA 1
ATOM 724 C C . GLY A 1 94 ? 15.457 -17.080 9.173 1.00 40.78 94 GLY A C 1
ATOM 725 O O . GLY A 1 94 ? 14.814 -16.049 9.044 1.00 40.78 94 GLY A O 1
ATOM 726 N N . PHE A 1 95 ? 15.160 -18.042 10.048 1.00 42.00 95 PHE A N 1
ATOM 727 C CA . PHE A 1 95 ? 14.377 -18.017 11.299 1.00 42.00 95 PHE A CA 1
ATOM 728 C C . PHE A 1 95 ? 12.928 -17.491 11.386 1.00 42.00 95 PHE A C 1
ATOM 730 O O . PHE A 1 95 ? 12.244 -17.918 12.313 1.00 42.00 95 PHE A O 1
ATOM 737 N N . PHE A 1 96 ? 12.385 -16.729 10.435 1.00 45.09 96 PHE A N 1
ATOM 738 C CA . PHE A 1 96 ? 10.942 -16.414 10.397 1.00 45.09 96 PHE A CA 1
ATOM 739 C C . PHE A 1 96 ? 10.215 -17.269 9.354 1.00 45.09 96 PHE A C 1
ATOM 741 O O . PHE A 1 96 ? 9.683 -16.791 8.353 1.00 45.09 96 PHE A O 1
ATOM 748 N N . GLN A 1 97 ? 10.219 -18.589 9.552 1.00 41.59 97 GLN A N 1
ATOM 749 C CA . GLN A 1 97 ? 9.410 -19.479 8.721 1.00 41.59 97 GLN A CA 1
ATOM 750 C C . GLN A 1 97 ? 7.914 -19.281 9.027 1.00 41.59 97 GLN A C 1
ATOM 752 O O . GLN A 1 97 ? 7.447 -19.584 10.121 1.00 41.59 97 GLN A O 1
ATOM 757 N N . SER A 1 98 ? 7.158 -18.885 7.996 1.00 44.09 98 SER A N 1
ATOM 758 C CA . SER A 1 98 ? 5.712 -19.119 7.793 1.00 44.09 98 SER A CA 1
ATOM 759 C C . SER A 1 98 ? 4.658 -18.190 8.409 1.00 44.09 98 SER A C 1
ATOM 761 O O . SER A 1 98 ? 3.470 -18.456 8.218 1.00 44.09 98 SER A O 1
ATOM 763 N N . GLN A 1 99 ? 5.004 -17.077 9.059 1.00 47.84 99 GLN A N 1
ATOM 764 C CA . GLN A 1 99 ? 3.966 -16.079 9.353 1.00 47.84 99 GLN A CA 1
ATOM 765 C C . GLN A 1 99 ? 3.546 -15.405 8.034 1.00 47.84 99 GLN A C 1
ATOM 767 O O . GLN A 1 99 ? 4.368 -15.229 7.138 1.00 47.84 99 GLN A O 1
ATOM 772 N N . LYS A 1 100 ? 2.264 -15.070 7.845 1.00 57.59 100 LYS A N 1
ATOM 773 C CA . LYS A 1 100 ? 1.838 -14.226 6.714 1.00 57.59 100 LYS A CA 1
ATOM 77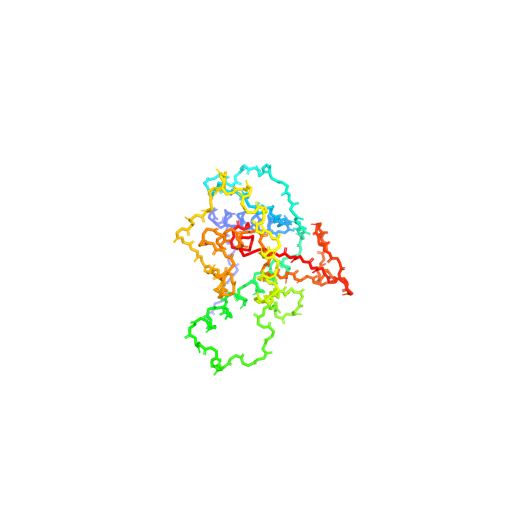4 C C . LYS A 1 100 ? 2.432 -12.831 6.941 1.00 57.59 100 LYS A C 1
ATOM 776 O O . LYS A 1 100 ? 1.760 -11.973 7.495 1.00 57.59 100 LYS A O 1
ATOM 781 N N . LEU A 1 101 ? 3.693 -12.635 6.552 1.00 63.06 101 LEU A N 1
ATOM 782 C CA . LEU A 1 101 ? 4.570 -11.523 6.955 1.00 63.06 101 LEU A CA 1
ATOM 783 C C . LEU A 1 101 ? 4.090 -10.122 6.551 1.00 63.06 101 LEU A C 1
ATOM 785 O O . LEU A 1 101 ? 4.708 -9.139 6.920 1.00 63.06 101 LEU A O 1
ATOM 789 N N . ASN A 1 102 ? 2.964 -10.004 5.854 1.00 78.94 102 ASN A N 1
ATOM 790 C CA . ASN A 1 102 ? 2.392 -8.711 5.510 1.00 78.94 102 ASN A CA 1
ATOM 791 C C . ASN A 1 102 ? 0.975 -8.538 6.053 1.00 78.94 102 ASN A C 1
ATOM 793 O O . ASN A 1 102 ? 0.176 -7.840 5.443 1.00 78.94 102 ASN A O 1
ATOM 797 N N . CYS A 1 103 ? 0.612 -9.221 7.132 1.00 86.12 103 CYS A N 1
ATOM 798 C CA . CYS A 1 103 ? -0.707 -9.113 7.738 1.00 86.12 103 CYS A CA 1
ATOM 799 C C . CYS A 1 103 ? -0.603 -8.712 9.207 1.00 86.12 103 CYS A C 1
ATOM 801 O O . CYS A 1 103 ? 0.408 -8.981 9.851 1.00 86.12 103 CYS A O 1
ATOM 803 N N . SER A 1 104 ? -1.679 -8.138 9.740 1.00 87.12 104 SER A N 1
ATOM 804 C CA . SER A 1 104 ? -1.893 -8.065 11.181 1.00 87.12 104 SER A CA 1
ATOM 805 C C . SER A 1 104 ? -1.882 -9.469 11.796 1.00 87.12 104 SER A C 1
ATOM 807 O O . SER A 1 104 ? -2.138 -10.465 11.105 1.00 87.12 104 SER A O 1
ATOM 809 N N . SER A 1 105 ? -1.635 -9.566 13.102 1.00 84.06 105 SER A N 1
ATOM 810 C CA . SER A 1 105 ? -1.566 -10.839 13.833 1.00 84.06 105 SER A CA 1
ATOM 811 C C . SER A 1 105 ? -2.819 -11.702 13.646 1.00 84.06 105 SER A C 1
ATOM 813 O O . SER A 1 105 ? -2.738 -12.928 13.600 1.00 84.06 105 SER A O 1
ATOM 815 N N . ASP A 1 106 ? -3.980 -11.069 13.481 1.00 86.31 106 ASP A N 1
ATOM 816 C CA . ASP A 1 106 ? -5.281 -11.705 13.253 1.00 86.31 106 ASP A CA 1
ATOM 817 C C . ASP A 1 106 ? -5.671 -11.826 11.761 1.00 86.31 106 ASP A C 1
ATOM 819 O O . ASP A 1 106 ? -6.746 -12.327 11.431 1.00 86.31 106 ASP A O 1
ATOM 823 N N . SER A 1 107 ? -4.799 -11.402 10.837 1.00 86.75 107 SER A N 1
ATOM 824 C CA . SER A 1 107 ? -5.020 -11.401 9.380 1.00 86.75 107 SER A CA 1
ATOM 825 C C . SER A 1 107 ? -6.248 -10.613 8.900 1.00 86.75 107 SER A C 1
ATOM 827 O O . SER A 1 107 ? -6.751 -10.840 7.786 1.00 86.75 107 SER A O 1
ATOM 829 N N . THR A 1 108 ? -6.741 -9.691 9.727 1.00 90.44 108 THR A N 1
ATOM 830 C CA . THR A 1 108 ? -7.850 -8.794 9.386 1.00 90.44 108 THR A CA 1
ATOM 831 C C . THR A 1 108 ? -7.413 -7.712 8.410 1.00 90.44 108 THR A C 1
ATOM 833 O O . THR A 1 108 ? -8.187 -7.360 7.521 1.00 90.44 108 THR A O 1
ATOM 836 N N . VAL A 1 109 ? -6.159 -7.266 8.499 1.00 92.50 109 VAL A N 1
ATOM 837 C CA . VAL A 1 109 ? -5.528 -6.356 7.542 1.00 92.50 109 VAL A CA 1
ATOM 838 C C . VAL A 1 109 ? -4.305 -7.029 6.932 1.00 92.50 109 VAL A C 1
ATOM 840 O O . VAL A 1 109 ? -3.522 -7.649 7.644 1.00 92.50 109 VAL A O 1
ATOM 843 N N . CYS A 1 110 ? -4.133 -6.919 5.616 1.00 91.69 110 CYS A N 1
ATOM 844 C CA . CYS A 1 110 ? -2.973 -7.451 4.903 1.00 91.69 110 CYS A CA 1
ATOM 845 C C . CYS A 1 110 ? -2.493 -6.499 3.803 1.00 91.69 110 CYS A C 1
ATOM 847 O O . CYS A 1 110 ? -3.302 -5.900 3.107 1.00 91.69 110 CYS A O 1
ATOM 849 N N . VAL A 1 111 ? -1.185 -6.407 3.586 1.00 92.44 111 VAL A N 1
ATOM 850 C CA . VAL A 1 111 ? -0.535 -5.648 2.515 1.00 92.44 111 VAL A CA 1
ATOM 851 C C . VAL A 1 111 ? 0.120 -6.633 1.549 1.00 92.44 111 VAL A C 1
ATOM 853 O O . VAL A 1 111 ? 1.206 -7.147 1.778 1.00 92.44 111 VAL A O 1
ATOM 856 N N . HIS A 1 112 ? -0.522 -6.930 0.427 1.00 89.25 112 HIS A N 1
ATOM 857 C CA . HIS A 1 112 ? 0.054 -7.844 -0.556 1.00 89.25 112 HIS A CA 1
ATOM 858 C C . HIS A 1 112 ? 0.905 -7.091 -1.566 1.00 89.25 112 HIS A C 1
ATOM 860 O O . HIS A 1 112 ? 0.428 -6.175 -2.231 1.00 89.25 112 HIS A O 1
ATOM 866 N N . ARG A 1 113 ? 2.159 -7.508 -1.736 1.00 87.75 113 ARG A N 1
ATOM 867 C CA . ARG A 1 113 ? 3.003 -6.970 -2.802 1.00 87.75 113 ARG A CA 1
ATOM 868 C C . ARG A 1 113 ? 2.542 -7.497 -4.157 1.00 87.75 113 ARG A C 1
ATOM 870 O O . ARG A 1 113 ? 2.362 -8.702 -4.339 1.00 87.75 113 ARG A O 1
ATOM 877 N N . ILE A 1 114 ? 2.395 -6.593 -5.115 1.00 89.56 114 ILE A N 1
ATOM 878 C CA . ILE A 1 114 ? 2.143 -6.944 -6.510 1.00 89.56 114 ILE A CA 1
ATOM 879 C C . ILE A 1 114 ? 3.441 -7.500 -7.111 1.00 89.56 114 ILE A C 1
ATOM 881 O O . ILE A 1 114 ? 4.540 -7.051 -6.781 1.00 89.56 114 ILE A O 1
ATOM 885 N N . SER A 1 115 ? 3.332 -8.512 -7.975 1.00 88.12 115 SER A N 1
ATOM 886 C CA . SER A 1 115 ? 4.514 -9.117 -8.596 1.00 88.12 115 SER A CA 1
ATOM 887 C C . SER A 1 115 ? 5.280 -8.100 -9.450 1.00 88.12 115 SER A C 1
ATOM 889 O O . SER A 1 115 ? 4.670 -7.279 -10.133 1.00 88.12 115 SER A O 1
ATOM 891 N N . GLU A 1 116 ? 6.616 -8.183 -9.483 1.00 88.94 116 GLU A N 1
ATOM 892 C CA . GLU A 1 116 ? 7.438 -7.291 -10.321 1.00 88.94 116 GLU A CA 1
ATOM 893 C C . GLU A 1 116 ? 6.998 -7.322 -11.792 1.00 88.94 116 GLU A C 1
ATOM 895 O O . GLU A 1 116 ? 6.965 -6.291 -12.456 1.00 88.94 116 GLU A O 1
ATOM 900 N N . ALA A 1 117 ? 6.624 -8.499 -12.302 1.00 89.56 117 ALA A N 1
ATOM 901 C CA . ALA A 1 117 ? 6.134 -8.655 -13.666 1.00 89.56 117 ALA A CA 1
ATOM 902 C C . ALA A 1 117 ? 4.857 -7.842 -13.921 1.00 89.56 117 ALA A C 1
ATOM 904 O O . ALA A 1 117 ? 4.728 -7.198 -14.961 1.00 89.56 117 ALA A O 1
ATOM 905 N N . GLU A 1 118 ? 3.922 -7.866 -12.975 1.00 91.62 118 GLU A N 1
ATOM 906 C CA . GLU A 1 118 ? 2.668 -7.125 -13.063 1.00 91.62 118 GLU A CA 1
ATOM 907 C C . GLU A 1 118 ? 2.894 -5.620 -12.902 1.00 91.62 118 GLU A C 1
ATOM 909 O O . GLU A 1 118 ? 2.392 -4.852 -13.722 1.00 91.62 118 GLU A O 1
ATOM 914 N N . VAL A 1 119 ? 3.724 -5.197 -11.941 1.00 91.19 119 VAL A N 1
ATOM 915 C CA . VAL A 1 119 ? 4.117 -3.785 -11.787 1.00 91.19 119 VAL A CA 1
ATOM 916 C C . VAL A 1 119 ? 4.784 -3.271 -13.064 1.00 91.19 119 VAL A C 1
ATOM 918 O O . VAL A 1 119 ? 4.402 -2.221 -13.572 1.00 91.19 119 VAL A O 1
ATOM 921 N N . ALA A 1 120 ? 5.725 -4.023 -13.639 1.00 90.94 120 ALA A N 1
ATOM 922 C CA . ALA A 1 120 ? 6.409 -3.648 -14.873 1.00 90.94 120 ALA A CA 1
ATOM 923 C C . ALA A 1 120 ? 5.453 -3.575 -16.075 1.00 90.94 120 ALA A C 1
ATOM 925 O O . ALA A 1 120 ? 5.538 -2.650 -16.882 1.00 90.94 120 ALA A O 1
ATOM 926 N N . ASN A 1 121 ? 4.505 -4.508 -16.186 1.00 91.94 121 ASN A N 1
ATOM 927 C CA . ASN A 1 121 ? 3.484 -4.470 -17.232 1.00 91.94 121 ASN A CA 1
ATOM 928 C C . ASN A 1 121 ? 2.550 -3.263 -17.079 1.00 91.94 121 ASN A C 1
ATOM 930 O O . ASN A 1 121 ? 2.231 -2.612 -18.073 1.00 91.94 121 ASN A O 1
ATOM 934 N N . ASN A 1 122 ? 2.137 -2.942 -15.853 1.00 91.81 122 ASN A N 1
ATOM 935 C CA . ASN A 1 122 ? 1.314 -1.769 -15.572 1.00 91.81 122 ASN A CA 1
ATOM 936 C C . ASN A 1 122 ? 2.082 -0.477 -15.862 1.00 91.81 122 ASN A C 1
ATOM 938 O O . ASN A 1 122 ? 1.571 0.385 -16.569 1.00 91.81 122 ASN A O 1
ATOM 942 N N . ALA A 1 123 ? 3.340 -0.383 -15.432 1.00 90.94 123 ALA A N 1
ATOM 943 C CA . ALA A 1 123 ? 4.201 0.755 -15.730 1.00 90.94 123 ALA A CA 1
ATOM 944 C C . ALA A 1 123 ? 4.386 0.950 -17.240 1.00 90.94 123 ALA A C 1
ATOM 946 O O . ALA A 1 123 ? 4.263 2.068 -17.734 1.00 90.94 123 ALA A O 1
ATOM 947 N N . ARG A 1 124 ? 4.600 -0.133 -18.001 1.00 91.19 124 ARG A N 1
ATOM 948 C CA . ARG A 1 124 ? 4.735 -0.073 -19.465 1.00 91.19 124 ARG A CA 1
ATOM 949 C C . ARG A 1 124 ? 3.509 0.548 -20.136 1.00 91.19 124 ARG A C 1
ATOM 951 O O . ARG A 1 124 ? 3.673 1.326 -21.070 1.00 91.19 124 ARG A O 1
ATOM 958 N N . ARG A 1 125 ? 2.299 0.247 -19.652 1.00 89.88 125 ARG A N 1
ATOM 959 C CA . ARG A 1 125 ? 1.051 0.852 -20.158 1.00 89.88 125 ARG A CA 1
ATOM 960 C C . ARG A 1 125 ? 0.968 2.353 -19.876 1.00 89.88 125 ARG A C 1
ATOM 962 O O . ARG A 1 125 ? 0.308 3.069 -20.615 1.00 89.88 125 ARG A O 1
ATOM 969 N N . CYS A 1 126 ? 1.657 2.827 -18.843 1.00 87.56 126 CYS A N 1
ATOM 970 C CA . CYS A 1 126 ? 1.668 4.227 -18.430 1.00 87.56 126 CYS A CA 1
ATOM 971 C C . CYS A 1 126 ? 2.800 5.058 -19.062 1.00 87.56 126 CYS A C 1
ATOM 973 O O . CYS A 1 126 ? 2.928 6.243 -18.753 1.00 87.56 126 CYS A O 1
ATOM 975 N N . LEU A 1 127 ? 3.631 4.470 -19.931 1.00 86.50 127 LEU A N 1
ATOM 976 C CA . LEU A 1 127 ? 4.801 5.146 -20.502 1.00 86.50 127 LEU A CA 1
ATOM 977 C C . LEU A 1 127 ? 4.424 6.370 -21.352 1.00 86.50 127 LEU A C 1
ATOM 979 O O . LEU A 1 127 ? 5.110 7.390 -21.312 1.00 86.50 127 LEU A O 1
ATOM 983 N N . GLU A 1 128 ? 3.319 6.292 -22.092 1.00 84.75 128 GLU A N 1
ATOM 984 C CA . GLU A 1 128 ? 2.799 7.421 -22.871 1.00 84.75 128 GLU A CA 1
ATOM 985 C C . GLU A 1 128 ? 2.360 8.570 -21.958 1.00 84.75 128 GLU A C 1
ATOM 987 O O . GLU A 1 128 ? 2.780 9.709 -22.162 1.00 84.75 128 GLU A O 1
ATOM 992 N N . SER A 1 129 ? 1.606 8.265 -20.896 1.00 84.06 129 SER A N 1
ATOM 993 C CA . SER A 1 129 ? 1.196 9.244 -19.883 1.00 84.06 129 SER A CA 1
ATOM 994 C C . SER A 1 129 ? 2.399 9.925 -19.233 1.00 84.06 129 SER A C 1
ATOM 996 O O . SER A 1 129 ? 2.422 11.150 -19.117 1.00 84.06 129 SER A O 1
ATOM 998 N N . PHE A 1 130 ? 3.438 9.158 -18.883 1.00 83.69 130 PHE A N 1
ATOM 999 C CA . PHE A 1 130 ? 4.685 9.713 -18.360 1.00 83.69 130 PHE A CA 1
ATOM 1000 C C . PHE A 1 130 ? 5.304 10.724 -19.328 1.00 83.69 130 PHE A C 1
ATOM 1002 O O . PHE A 1 130 ? 5.599 11.848 -18.924 1.00 83.69 130 PHE A O 1
ATOM 1009 N N . ASN A 1 131 ? 5.457 10.359 -20.604 1.00 82.81 131 ASN A N 1
ATOM 1010 C CA . ASN A 1 131 ? 6.067 11.231 -21.609 1.00 82.81 131 ASN A CA 1
ATOM 1011 C C . ASN A 1 131 ? 5.303 12.553 -21.784 1.00 82.81 131 ASN A C 1
ATOM 1013 O O . ASN A 1 131 ? 5.931 13.580 -22.036 1.00 82.81 131 ASN A O 1
ATOM 1017 N N . LEU A 1 132 ? 3.979 12.544 -21.598 1.00 80.94 132 LEU A N 1
ATOM 1018 C CA . LEU A 1 132 ? 3.143 13.748 -21.625 1.00 80.94 132 LEU A CA 1
ATOM 1019 C C . LEU A 1 132 ? 3.308 14.618 -20.367 1.00 80.94 132 LEU A C 1
ATOM 1021 O O . LEU A 1 132 ? 3.261 15.840 -20.456 1.00 80.94 132 LEU A O 1
ATOM 1025 N N . THR A 1 133 ? 3.521 14.005 -19.199 1.00 72.69 133 THR A N 1
ATOM 1026 C CA . THR A 1 133 ? 3.656 14.712 -17.906 1.00 72.69 133 THR A CA 1
ATOM 1027 C C . THR A 1 133 ? 5.085 15.111 -17.529 1.00 72.69 133 THR A C 1
ATOM 1029 O O . THR A 1 133 ? 5.280 15.921 -16.621 1.00 72.69 133 THR A O 1
ATOM 1032 N N . LYS A 1 134 ? 6.103 14.579 -18.220 1.00 66.50 134 LYS A N 1
ATOM 1033 C CA . LYS A 1 134 ? 7.524 14.753 -17.871 1.00 66.50 134 LYS A CA 1
ATOM 1034 C C . LYS A 1 134 ? 7.968 16.223 -17.800 1.00 66.50 134 LYS A C 1
ATOM 1036 O O . LYS A 1 134 ? 8.918 16.530 -17.090 1.00 66.50 134 LYS A O 1
ATOM 1041 N N . SER A 1 135 ? 7.296 17.135 -18.506 1.00 52.91 135 SER A N 1
ATOM 1042 C CA . SER A 1 135 ? 7.629 18.566 -18.502 1.00 52.91 135 SER A CA 1
ATOM 1043 C C . SER A 1 135 ? 7.110 19.346 -17.289 1.00 52.91 135 SER A C 1
ATOM 1045 O O . SER A 1 135 ? 7.556 20.470 -17.088 1.00 52.91 135 SER A O 1
ATOM 1047 N N . SER A 1 136 ? 6.169 18.802 -16.507 1.00 54.56 136 SER A N 1
ATOM 1048 C CA . SER A 1 136 ? 5.525 19.520 -15.393 1.00 54.56 136 SER A CA 1
ATOM 1049 C C . SER A 1 136 ? 5.742 18.893 -14.018 1.00 54.56 136 SER A C 1
ATOM 1051 O O . SER A 1 136 ? 5.444 19.541 -13.019 1.00 54.56 136 SER A O 1
ATOM 1053 N N . HIS A 1 137 ? 6.202 17.641 -13.949 1.00 59.34 137 HIS A N 1
ATOM 1054 C CA . HIS A 1 137 ? 6.273 16.903 -12.688 1.00 59.34 137 HIS A CA 1
ATOM 1055 C C . HIS A 1 137 ? 7.676 16.955 -12.081 1.00 59.34 137 HIS A C 1
ATOM 1057 O O . HIS A 1 137 ? 8.597 16.284 -12.552 1.00 59.34 137 HIS A O 1
ATOM 1063 N N . GLU A 1 138 ? 7.844 17.737 -11.013 1.00 58.22 138 GLU A N 1
ATOM 1064 C CA . GLU A 1 138 ? 9.021 17.632 -10.152 1.00 58.22 138 GLU A CA 1
ATOM 1065 C C . GLU A 1 138 ? 8.909 16.341 -9.342 1.00 58.22 138 GLU A C 1
ATOM 1067 O O . GLU A 1 138 ? 8.320 16.303 -8.264 1.00 58.22 138 GLU A O 1
ATOM 1072 N N . VAL A 1 139 ? 9.454 15.255 -9.890 1.00 57.22 139 VAL A N 1
ATOM 1073 C CA . VAL A 1 139 ? 9.483 13.960 -9.211 1.00 57.22 139 VAL A CA 1
ATOM 1074 C C . VAL A 1 139 ? 10.192 14.134 -7.865 1.00 57.22 139 VAL A C 1
ATOM 1076 O O . VAL A 1 139 ? 11.384 14.458 -7.814 1.00 57.22 139 VAL A O 1
ATOM 1079 N N . GLY A 1 140 ? 9.434 13.973 -6.778 1.00 55.94 140 GLY A N 1
ATOM 1080 C CA . GLY A 1 140 ? 9.839 14.336 -5.425 1.00 55.94 140 GLY A CA 1
ATOM 1081 C C . GLY A 1 140 ? 11.108 13.611 -4.985 1.00 55.94 140 GLY A C 1
ATOM 1082 O O . GLY A 1 140 ? 11.069 12.464 -4.545 1.00 55.94 140 GLY A O 1
ATOM 1083 N N . ARG A 1 141 ? 12.258 14.291 -5.064 1.00 53.81 141 ARG A N 1
ATOM 1084 C CA . ARG A 1 141 ? 13.530 13.804 -4.511 1.00 53.81 141 ARG A CA 1
ATOM 1085 C C . ARG A 1 141 ? 13.532 13.982 -2.996 1.00 53.81 141 ARG A C 1
ATOM 1087 O O . ARG A 1 141 ? 14.156 14.904 -2.471 1.00 53.81 141 ARG A O 1
ATOM 1094 N N . LEU A 1 142 ? 12.837 13.111 -2.277 1.00 54.34 142 LEU A N 1
ATOM 1095 C CA . LEU A 1 142 ? 12.876 13.114 -0.818 1.00 54.34 142 LEU A CA 1
ATOM 1096 C C . LEU A 1 142 ? 14.140 12.390 -0.340 1.00 54.34 142 LEU A C 1
ATOM 1098 O O . LEU A 1 142 ? 14.343 11.208 -0.595 1.00 54.34 142 LEU A O 1
ATOM 1102 N N . LYS A 1 143 ? 15.024 13.141 0.328 1.00 51.38 143 LYS A N 1
ATOM 1103 C CA . LYS A 1 143 ? 16.365 12.684 0.735 1.00 51.38 143 LYS A CA 1
ATOM 1104 C C . LYS A 1 143 ? 16.376 11.708 1.920 1.00 51.38 143 LYS A C 1
ATOM 1106 O O . LYS A 1 143 ? 17.408 11.092 2.145 1.00 51.38 143 LYS A O 1
ATOM 1111 N N . ASN A 1 144 ? 15.257 11.528 2.626 1.00 53.56 144 ASN A N 1
ATOM 1112 C CA . ASN A 1 144 ? 15.163 10.676 3.815 1.00 53.56 144 ASN A CA 1
ATOM 1113 C C . ASN A 1 144 ? 13.909 9.799 3.729 1.00 53.56 144 ASN A C 1
ATOM 1115 O O . ASN A 1 144 ? 12.828 10.208 4.151 1.00 53.56 144 ASN A O 1
ATOM 1119 N N . VAL A 1 145 ? 14.042 8.615 3.137 1.00 65.88 145 VAL A N 1
ATOM 1120 C CA . VAL A 1 145 ? 12.938 7.658 3.000 1.00 65.88 145 VAL A CA 1
ATOM 1121 C C . VAL A 1 145 ? 13.074 6.603 4.095 1.00 65.88 145 VAL A C 1
ATOM 1123 O O . VAL A 1 145 ? 14.067 5.882 4.120 1.00 65.88 145 VAL A O 1
ATOM 1126 N N . TRP A 1 146 ? 12.106 6.531 5.015 1.00 79.50 146 TRP A N 1
ATOM 1127 C CA . TRP A 1 146 ? 12.117 5.558 6.119 1.00 79.50 146 TRP A CA 1
ATOM 1128 C C . TRP A 1 146 ? 11.845 4.120 5.645 1.00 79.50 146 TRP A C 1
ATOM 1130 O O . TRP A 1 146 ? 12.298 3.174 6.280 1.00 79.50 146 TRP A O 1
ATOM 1140 N N . TRP A 1 147 ? 11.169 3.962 4.502 1.00 83.88 147 TRP A N 1
ATOM 1141 C CA . TRP A 1 147 ? 10.972 2.691 3.809 1.00 83.88 147 TRP A CA 1
ATOM 1142 C C . TRP A 1 147 ? 11.351 2.845 2.329 1.00 83.88 147 TRP A C 1
ATOM 1144 O O . TRP A 1 147 ? 10.622 3.502 1.592 1.00 83.88 147 TRP A O 1
ATOM 1154 N N . PRO A 1 148 ? 12.499 2.309 1.871 1.00 81.12 148 PRO A N 1
ATOM 1155 C CA . PRO A 1 148 ? 12.940 2.488 0.492 1.00 81.12 148 PRO A CA 1
ATOM 1156 C C . PRO A 1 148 ? 12.048 1.754 -0.513 1.00 81.12 148 PRO A C 1
ATOM 1158 O O . PRO A 1 148 ? 11.574 0.645 -0.261 1.00 81.12 148 PRO A O 1
ATOM 1161 N N . ALA A 1 149 ? 11.913 2.347 -1.700 1.00 79.44 149 ALA A N 1
ATOM 1162 C CA . ALA A 1 149 ? 11.166 1.751 -2.795 1.00 79.44 149 ALA A CA 1
ATOM 1163 C C . ALA A 1 149 ? 11.744 0.388 -3.228 1.00 79.44 149 ALA A C 1
ATOM 1165 O O . ALA A 1 149 ? 12.969 0.222 -3.305 1.00 79.44 149 ALA A O 1
ATOM 1166 N N . PRO A 1 150 ? 10.872 -0.574 -3.583 1.00 78.12 150 PRO A N 1
ATOM 1167 C CA . PRO A 1 150 ? 11.257 -1.827 -4.217 1.00 78.12 150 PRO A CA 1
ATOM 1168 C C . PRO A 1 150 ? 12.199 -1.629 -5.408 1.00 78.12 150 PRO A C 1
ATOM 1170 O O . PRO A 1 150 ? 11.882 -0.894 -6.340 1.00 78.12 150 PRO A O 1
ATOM 1173 N N . LYS A 1 151 ? 13.323 -2.349 -5.447 1.00 77.25 151 LYS A N 1
ATOM 1174 C CA . LYS A 1 151 ? 14.171 -2.382 -6.647 1.00 77.25 151 LYS A CA 1
ATOM 1175 C C . LYS A 1 151 ? 13.574 -3.351 -7.664 1.00 77.25 151 LYS A C 1
ATOM 1177 O O . LYS A 1 151 ? 13.683 -4.561 -7.494 1.00 77.25 151 LYS A O 1
ATOM 1182 N N . TYR A 1 152 ? 12.962 -2.817 -8.716 1.00 79.25 152 TYR A N 1
ATOM 1183 C CA . TYR A 1 152 ? 12.464 -3.605 -9.842 1.00 79.25 152 TYR A CA 1
ATOM 1184 C C . TYR A 1 152 ? 13.442 -3.511 -11.016 1.00 79.25 152 TYR A C 1
ATOM 1186 O O . TYR A 1 152 ? 13.539 -2.472 -11.671 1.00 79.25 152 TYR A O 1
ATOM 1194 N N . GLY A 1 153 ? 14.163 -4.600 -11.291 1.00 79.81 153 GLY A N 1
ATOM 1195 C CA . GLY A 1 153 ? 15.087 -4.683 -12.424 1.00 79.81 153 GLY A CA 1
ATOM 1196 C C . GLY A 1 153 ? 14.365 -4.481 -13.756 1.00 79.81 153 GLY A C 1
ATOM 1197 O O . GLY A 1 153 ? 14.838 -3.734 -14.608 1.00 79.81 153 GLY A O 1
ATOM 1198 N N . ARG A 1 154 ? 13.150 -5.026 -13.889 1.00 84.44 154 ARG A N 1
ATOM 1199 C CA . ARG A 1 154 ? 12.327 -4.879 -15.099 1.00 84.44 154 ARG A CA 1
ATOM 1200 C C . ARG A 1 154 ? 11.853 -3.450 -15.354 1.00 84.44 154 ARG A C 1
ATOM 1202 O O . ARG A 1 154 ? 11.574 -3.115 -16.499 1.00 84.44 154 ARG A O 1
ATOM 1209 N N . LEU A 1 155 ? 11.748 -2.598 -14.328 1.00 83.44 155 LEU A N 1
ATOM 1210 C CA . LEU A 1 155 ? 11.417 -1.182 -14.542 1.00 83.44 155 LEU A CA 1
ATOM 1211 C C . LEU A 1 155 ? 12.579 -0.421 -15.186 1.00 83.44 155 LEU A C 1
ATOM 1213 O O . LEU A 1 155 ? 12.339 0.454 -16.017 1.00 83.44 155 LEU A O 1
ATOM 1217 N N . ALA A 1 156 ? 13.820 -0.789 -14.858 1.00 84.69 156 ALA A N 1
ATOM 1218 C CA . ALA A 1 156 ? 15.008 -0.195 -15.467 1.00 84.69 156 ALA A CA 1
ATOM 1219 C C . ALA A 1 156 ? 15.138 -0.522 -16.964 1.00 84.69 156 ALA A C 1
ATOM 1221 O O . ALA A 1 156 ? 15.750 0.237 -17.708 1.00 84.69 156 ALA A O 1
ATOM 1222 N N . GLU A 1 157 ? 14.520 -1.613 -17.421 1.00 87.38 157 GLU A N 1
ATOM 1223 C CA . GLU A 1 157 ? 14.456 -1.988 -18.839 1.00 87.38 157 GLU A CA 1
ATOM 1224 C C . GLU A 1 157 ? 13.391 -1.203 -19.629 1.00 87.38 157 GLU A C 1
ATOM 1226 O O . GLU A 1 157 ? 13.387 -1.239 -20.859 1.00 87.38 157 GLU A O 1
ATOM 1231 N N . ILE A 1 158 ? 12.455 -0.525 -18.951 1.00 84.62 158 ILE A N 1
ATOM 1232 C CA . ILE A 1 158 ? 11.315 0.147 -19.598 1.00 84.62 158 ILE A CA 1
ATOM 1233 C C . ILE A 1 158 ? 11.610 1.617 -19.892 1.00 84.62 158 ILE A C 1
ATOM 1235 O O . ILE A 1 158 ? 11.212 2.115 -20.944 1.00 84.62 158 ILE A O 1
ATOM 1239 N N . GLY A 1 159 ? 12.265 2.327 -18.974 1.00 81.50 159 GLY A N 1
ATOM 1240 C CA . GLY A 1 159 ? 12.411 3.774 -19.085 1.00 81.50 159 GLY A CA 1
ATOM 1241 C C . GLY A 1 159 ? 13.591 4.346 -18.311 1.00 81.50 159 GLY A C 1
ATOM 1242 O O . GLY A 1 159 ? 14.355 3.638 -17.663 1.00 81.50 159 GLY A O 1
ATOM 1243 N N . SER A 1 160 ? 13.741 5.669 -18.396 1.00 85.38 160 SER A N 1
ATOM 1244 C CA . SER A 1 160 ? 14.803 6.411 -17.709 1.00 85.38 160 SER A CA 1
ATOM 1245 C C . SER A 1 160 ? 14.676 6.333 -16.177 1.00 85.38 160 SER A C 1
ATOM 1247 O O . SER A 1 160 ? 13.588 6.070 -15.673 1.00 85.38 160 SER A O 1
ATOM 1249 N N . PRO A 1 161 ? 15.722 6.671 -15.403 1.00 84.31 161 PRO A N 1
ATOM 1250 C CA . PRO A 1 161 ? 15.622 6.768 -13.942 1.00 84.31 161 PRO A CA 1
ATOM 1251 C C . PRO A 1 161 ? 14.445 7.630 -13.447 1.00 84.31 161 PRO A C 1
ATOM 1253 O O . PRO A 1 161 ? 13.763 7.251 -12.499 1.00 84.31 161 PRO A O 1
ATOM 1256 N N . ASP A 1 162 ? 14.134 8.728 -14.145 1.00 83.50 162 ASP A N 1
ATOM 1257 C CA . ASP A 1 162 ? 12.966 9.571 -13.840 1.00 83.50 162 ASP A CA 1
ATOM 1258 C C . ASP A 1 162 ? 11.633 8.823 -13.999 1.00 83.50 162 ASP A C 1
ATOM 1260 O O . ASP A 1 162 ? 10.690 9.062 -13.250 1.00 83.50 162 ASP A O 1
ATOM 1264 N N . PHE A 1 163 ? 11.558 7.892 -14.955 1.00 85.38 163 PHE A N 1
ATOM 1265 C CA . PHE A 1 163 ? 10.381 7.053 -15.167 1.00 85.38 163 PHE A CA 1
ATOM 1266 C C . PHE A 1 163 ? 10.223 6.038 -14.037 1.00 85.38 163 PHE A C 1
ATOM 1268 O O . PHE A 1 163 ? 9.106 5.773 -13.615 1.00 85.38 163 PHE A O 1
ATOM 1275 N N . ILE A 1 164 ? 11.325 5.497 -13.511 1.00 85.94 164 ILE A N 1
ATOM 1276 C CA . ILE A 1 164 ? 11.290 4.574 -12.368 1.00 85.94 164 ILE A CA 1
ATOM 1277 C C . ILE A 1 164 ? 10.729 5.289 -11.135 1.00 85.94 164 ILE A C 1
ATOM 1279 O O . ILE A 1 164 ? 9.831 4.773 -10.474 1.00 85.94 164 ILE A O 1
ATOM 1283 N N . LEU A 1 165 ? 11.217 6.499 -10.850 1.00 83.50 165 LEU A N 1
ATOM 1284 C CA . LEU A 1 165 ? 10.718 7.300 -9.733 1.00 83.50 165 LEU A CA 1
ATOM 1285 C C . LEU A 1 165 ? 9.240 7.674 -9.918 1.00 83.50 165 LEU A C 1
ATOM 1287 O O . LEU A 1 165 ? 8.452 7.505 -8.991 1.00 83.50 165 LEU A O 1
ATOM 1291 N N . TRP A 1 166 ? 8.850 8.094 -11.125 1.00 85.62 166 TRP A N 1
ATOM 1292 C CA . TRP A 1 166 ? 7.449 8.333 -11.473 1.00 85.62 166 TRP A CA 1
ATOM 1293 C C . TRP A 1 166 ? 6.597 7.066 -11.301 1.00 85.62 166 TRP A C 1
ATOM 1295 O O . TRP A 1 166 ? 5.519 7.107 -10.720 1.00 85.62 166 TRP A O 1
ATOM 1305 N N . ALA A 1 167 ? 7.085 5.900 -11.724 1.00 88.50 167 ALA A N 1
ATOM 1306 C CA . ALA A 1 167 ? 6.358 4.644 -11.577 1.00 88.50 167 ALA A CA 1
ATOM 1307 C C . ALA A 1 167 ? 6.139 4.274 -10.102 1.00 88.50 167 ALA A C 1
ATOM 1309 O O . ALA A 1 167 ? 5.060 3.807 -9.756 1.00 88.50 167 ALA A O 1
ATOM 1310 N N . HIS A 1 168 ? 7.099 4.530 -9.210 1.00 86.62 168 HIS A N 1
ATOM 1311 C CA . HIS A 1 168 ? 6.893 4.323 -7.770 1.00 86.62 168 HIS A CA 1
ATOM 1312 C C . HIS A 1 168 ? 5.808 5.224 -7.173 1.00 86.62 168 HIS A C 1
ATOM 1314 O O . HIS A 1 168 ? 5.194 4.856 -6.166 1.00 86.62 168 HIS A O 1
ATOM 1320 N N . GLU A 1 169 ? 5.579 6.384 -7.783 1.00 85.88 169 GLU A N 1
ATOM 1321 C CA . GLU A 1 169 ? 4.554 7.328 -7.370 1.00 85.88 169 GLU A CA 1
ATOM 1322 C C . GLU A 1 169 ? 3.173 6.957 -7.919 1.00 85.88 169 GLU A C 1
ATOM 1324 O O . GLU A 1 169 ? 2.214 6.881 -7.153 1.00 85.88 169 GLU A O 1
ATOM 1329 N N . PHE A 1 170 ? 3.076 6.660 -9.216 1.00 85.81 170 PHE A N 1
ATOM 1330 C CA . PHE A 1 170 ? 1.799 6.518 -9.923 1.00 85.81 170 PHE A CA 1
ATOM 1331 C C . PHE A 1 170 ? 1.358 5.070 -10.172 1.00 85.81 170 PHE A C 1
ATOM 1333 O O . PHE A 1 170 ? 0.183 4.835 -10.444 1.00 85.81 170 PHE A O 1
ATOM 1340 N N . VAL A 1 171 ? 2.261 4.087 -10.104 1.00 90.25 171 VAL A N 1
ATOM 1341 C CA . VAL A 1 171 ? 1.936 2.677 -10.364 1.00 90.25 171 VAL A CA 1
ATOM 1342 C C . VAL A 1 171 ? 1.759 1.939 -9.034 1.00 90.25 171 VAL A C 1
ATOM 1344 O O . VAL A 1 171 ? 2.700 1.866 -8.234 1.00 90.25 171 VAL A O 1
ATOM 1347 N N . PRO A 1 172 ? 0.579 1.341 -8.783 1.00 90.94 172 PRO A N 1
ATOM 1348 C CA . PRO A 1 172 ? 0.364 0.520 -7.603 1.00 90.94 172 PRO A CA 1
ATOM 1349 C C . PRO A 1 172 ? 1.396 -0.602 -7.496 1.00 90.94 172 PRO A C 1
ATOM 1351 O O . PRO A 1 172 ? 1.654 -1.331 -8.454 1.00 90.94 172 PRO A O 1
ATOM 1354 N N . SER A 1 173 ? 1.981 -0.734 -6.309 1.00 90.62 173 SER A N 1
ATOM 1355 C CA . SER A 1 173 ? 2.958 -1.780 -5.976 1.00 90.62 173 SER A CA 1
ATOM 1356 C C . SER A 1 173 ? 2.449 -2.712 -4.877 1.00 90.62 173 SER A C 1
ATOM 1358 O O . SER A 1 173 ? 3.011 -3.788 -4.666 1.00 90.62 173 SER A O 1
ATOM 1360 N N . TYR A 1 174 ? 1.371 -2.315 -4.202 1.00 91.19 174 TYR A N 1
ATOM 1361 C CA . TYR A 1 174 ? 0.782 -3.024 -3.081 1.00 91.19 174 TYR A CA 1
ATOM 1362 C C . TYR A 1 174 ? -0.737 -3.101 -3.237 1.00 91.19 174 TYR A C 1
ATOM 1364 O O . TYR A 1 174 ? -1.355 -2.276 -3.910 1.00 91.19 174 TYR A O 1
ATOM 1372 N N . LYS A 1 175 ? -1.332 -4.092 -2.583 1.00 91.69 175 LYS A N 1
ATOM 1373 C CA . LYS A 1 175 ? -2.770 -4.269 -2.409 1.00 91.69 175 LYS A CA 1
ATOM 1374 C C . LYS A 1 175 ? -3.054 -4.326 -0.919 1.00 91.69 175 LYS A C 1
ATOM 1376 O O . LYS A 1 175 ? -2.718 -5.317 -0.269 1.00 91.69 175 LYS A O 1
ATOM 1381 N N . LEU A 1 176 ? -3.633 -3.263 -0.377 1.00 91.62 176 LEU A N 1
ATOM 1382 C CA . LEU A 1 176 ? -4.103 -3.249 1.001 1.00 91.62 176 LEU A CA 1
ATOM 1383 C C . LEU A 1 176 ? -5.461 -3.935 1.053 1.00 91.62 176 LEU A C 1
ATOM 1385 O O . LEU A 1 176 ? -6.394 -3.511 0.377 1.00 91.62 176 LEU A O 1
ATOM 1389 N N . GLN A 1 177 ? -5.558 -4.986 1.855 1.00 92.75 177 GLN A N 1
ATOM 1390 C CA . GLN A 1 177 ? -6.777 -5.731 2.099 1.00 92.75 177 GLN A CA 1
ATOM 1391 C C . GLN A 1 177 ? -7.254 -5.529 3.530 1.00 92.75 177 GLN A C 1
ATOM 1393 O O . GLN A 1 177 ? -6.472 -5.688 4.465 1.00 92.75 177 GLN A O 1
ATOM 1398 N N . ILE A 1 178 ? -8.542 -5.237 3.698 1.00 91.31 178 ILE A N 1
ATOM 1399 C CA . ILE A 1 178 ? -9.181 -5.001 4.996 1.00 91.31 178 ILE A CA 1
ATOM 1400 C C . ILE A 1 178 ? -10.438 -5.863 5.085 1.00 91.31 178 ILE A C 1
ATOM 1402 O O . ILE A 1 178 ? -11.354 -5.732 4.276 1.00 91.31 178 ILE A O 1
ATOM 1406 N N . ASN A 1 179 ? -10.510 -6.743 6.078 1.00 90.62 179 ASN A N 1
ATOM 1407 C CA . ASN A 1 179 ? -11.740 -7.442 6.431 1.00 90.62 179 ASN A CA 1
ATOM 1408 C C . ASN A 1 179 ? -12.635 -6.505 7.252 1.00 90.62 179 ASN A C 1
ATOM 1410 O O . ASN A 1 179 ? -12.457 -6.388 8.462 1.00 90.62 179 ASN A O 1
ATOM 1414 N N . ALA A 1 180 ? -13.599 -5.848 6.605 1.00 84.38 180 ALA A N 1
ATOM 1415 C CA . ALA A 1 180 ? -14.444 -4.856 7.271 1.00 84.38 180 ALA A CA 1
ATOM 1416 C C . ALA A 1 180 ? -15.314 -5.459 8.386 1.00 84.38 180 ALA A C 1
ATOM 1418 O O . ALA A 1 180 ? -15.610 -4.775 9.358 1.00 84.38 180 ALA A O 1
ATOM 1419 N N . ASN A 1 181 ? -15.662 -6.749 8.302 1.00 87.06 181 ASN A N 1
ATOM 1420 C CA . ASN A 1 181 ? -16.463 -7.428 9.328 1.00 87.06 181 ASN A CA 1
ATOM 1421 C C . ASN A 1 181 ? -15.736 -7.585 10.669 1.00 87.06 181 ASN A C 1
ATOM 1423 O O . ASN A 1 181 ? -16.370 -7.912 11.669 1.00 87.06 181 ASN A O 1
ATOM 1427 N N . ALA A 1 182 ? -14.413 -7.415 10.689 1.00 87.25 182 ALA A N 1
ATOM 1428 C CA . ALA A 1 182 ? -13.626 -7.518 11.908 1.00 87.25 182 ALA A CA 1
ATOM 1429 C C . ALA A 1 182 ? -13.667 -6.243 12.767 1.00 87.25 182 ALA A C 1
ATOM 1431 O O . ALA A 1 182 ? -13.214 -6.284 13.910 1.00 87.25 182 ALA A O 1
ATOM 1432 N N . PHE A 1 183 ? -14.193 -5.136 12.230 1.00 87.69 183 PHE A N 1
ATOM 1433 C CA . PHE A 1 183 ? -14.112 -3.818 12.852 1.00 87.69 183 PHE A CA 1
ATOM 1434 C C . PHE A 1 183 ? -15.484 -3.165 12.954 1.00 87.69 183 PHE A C 1
ATOM 1436 O O . PHE A 1 183 ? -16.261 -3.134 11.999 1.00 87.69 183 PHE A O 1
ATOM 1443 N N . GLU A 1 184 ? -15.774 -2.588 14.114 1.00 83.50 184 GLU A N 1
ATOM 1444 C CA . GLU A 1 184 ? -17.028 -1.869 14.324 1.00 83.50 184 GLU A CA 1
ATOM 1445 C C . GLU A 1 184 ? -16.977 -0.472 13.691 1.00 83.50 184 GLU A C 1
ATOM 1447 O O . GLU A 1 184 ? -15.913 0.136 13.564 1.00 83.50 184 GLU A O 1
ATOM 1452 N N . ASN A 1 185 ? -18.143 0.043 13.280 1.00 82.56 185 ASN A N 1
ATOM 1453 C CA . ASN A 1 185 ? -18.327 1.427 12.817 1.00 82.56 185 ASN A CA 1
ATOM 1454 C C . ASN A 1 185 ? -17.319 1.890 11.746 1.00 82.56 185 ASN A C 1
ATOM 1456 O O . ASN A 1 185 ? -16.928 3.057 11.704 1.00 82.56 185 ASN A O 1
ATOM 1460 N N . THR A 1 186 ? -16.889 0.970 10.882 1.00 84.44 186 THR A N 1
ATOM 1461 C CA . THR A 1 186 ? -15.884 1.243 9.856 1.00 84.44 186 THR A CA 1
ATOM 1462 C C . THR A 1 186 ? -16.558 1.538 8.522 1.00 84.44 186 THR A C 1
ATOM 1464 O O . THR A 1 186 ? -17.377 0.759 8.037 1.00 84.44 186 THR A O 1
ATOM 1467 N N . LYS A 1 187 ? -16.199 2.667 7.910 1.00 86.50 187 LYS A N 1
ATOM 1468 C CA . LYS A 1 187 ? -16.642 3.071 6.574 1.00 86.50 187 LYS A CA 1
ATOM 1469 C C . LYS A 1 187 ? -15.438 3.124 5.643 1.00 86.50 187 LYS A C 1
ATOM 1471 O O . LYS A 1 187 ? -14.432 3.754 5.966 1.00 86.50 187 LYS A O 1
ATOM 1476 N N . LEU A 1 188 ? -15.570 2.474 4.493 1.00 85.31 188 LEU A N 1
ATOM 1477 C CA . LEU A 1 188 ? -14.553 2.404 3.451 1.00 85.31 188 LEU A CA 1
ATOM 1478 C C . LEU A 1 188 ? -15.136 3.025 2.177 1.00 85.31 188 LEU A C 1
ATOM 1480 O O . LEU A 1 188 ? -16.166 2.573 1.683 1.00 85.31 188 LEU A O 1
ATOM 1484 N N . GLU A 1 189 ? -14.509 4.080 1.662 1.00 84.31 189 GLU A N 1
ATOM 1485 C CA . GLU A 1 189 ? -14.953 4.808 0.464 1.00 84.31 189 GLU A CA 1
ATOM 1486 C C . GLU A 1 189 ? -13.845 4.799 -0.582 1.00 84.31 189 GLU A C 1
ATOM 1488 O O . GLU A 1 189 ? -12.750 5.242 -0.267 1.00 84.31 189 GLU A O 1
ATOM 1493 N N . GLY A 1 190 ? -14.111 4.348 -1.813 1.00 78.81 190 GLY A N 1
ATOM 1494 C CA . GLY A 1 190 ? -13.082 4.227 -2.862 1.00 78.81 190 GLY A CA 1
ATOM 1495 C C . GLY A 1 190 ? -12.335 2.885 -2.864 1.00 78.81 190 GLY A C 1
ATOM 1496 O O . GLY A 1 190 ? -11.363 2.720 -3.593 1.00 78.81 190 GLY A O 1
ATOM 1497 N N . CYS A 1 191 ? -12.787 1.910 -2.067 1.00 78.94 191 CYS A N 1
ATOM 1498 C CA . CYS A 1 191 ? -12.321 0.521 -2.134 1.00 78.94 191 CYS A CA 1
ATOM 1499 C C . CYS A 1 191 ? -13.111 -0.315 -3.145 1.00 78.94 191 CYS A C 1
ATOM 1501 O O . CYS A 1 191 ? -14.295 -0.069 -3.386 1.00 78.94 191 CYS A O 1
ATOM 1503 N N . HIS A 1 192 ? -12.497 -1.406 -3.604 1.00 81.19 192 HIS A N 1
ATOM 1504 C CA . HIS A 1 192 ? -13.206 -2.499 -4.261 1.00 81.19 192 HIS A CA 1
ATOM 1505 C C . HIS A 1 192 ? -13.542 -3.602 -3.257 1.00 81.19 192 HIS A C 1
ATOM 1507 O O . HIS A 1 192 ? -12.667 -4.089 -2.543 1.00 81.19 192 HIS A O 1
ATOM 1513 N N . GLU A 1 193 ? -14.809 -4.003 -3.197 1.00 82.69 193 GLU A N 1
ATOM 1514 C CA . GLU A 1 193 ? -15.240 -5.130 -2.372 1.00 82.69 193 GLU A CA 1
ATOM 1515 C C . GLU A 1 193 ? -14.889 -6.457 -3.064 1.00 82.69 193 GLU A C 1
ATOM 1517 O O . GLU A 1 193 ? -15.237 -6.686 -4.224 1.00 82.69 193 GLU A O 1
ATOM 1522 N N . LEU A 1 194 ? -14.178 -7.333 -2.356 1.00 78.94 194 LEU A N 1
ATOM 1523 C CA . LEU A 1 194 ? -13.929 -8.720 -2.742 1.00 78.94 194 LEU A CA 1
ATOM 1524 C C . LEU A 1 194 ? -14.927 -9.655 -2.040 1.00 78.94 194 LEU A C 1
ATOM 1526 O O . LEU A 1 194 ? -15.770 -9.255 -1.240 1.00 78.94 194 LEU A O 1
ATOM 1530 N N . VAL A 1 195 ? -14.788 -10.953 -2.301 1.00 75.75 195 VAL A N 1
ATOM 1531 C CA . VAL A 1 195 ? -15.562 -12.003 -1.631 1.00 75.75 195 VAL A CA 1
ATOM 1532 C C . VAL A 1 195 ? -15.359 -11.935 -0.105 1.00 75.75 195 VAL A C 1
ATOM 1534 O O . VAL A 1 195 ? -14.233 -11.773 0.369 1.00 75.75 195 VAL A O 1
ATOM 1537 N N . ASN A 1 196 ? -16.442 -12.116 0.661 1.00 75.62 196 ASN A N 1
ATOM 1538 C CA . ASN A 1 196 ? -16.481 -12.119 2.134 1.00 75.62 196 ASN A CA 1
ATOM 1539 C C . ASN A 1 196 ? -16.205 -10.758 2.816 1.00 75.62 196 ASN A C 1
ATOM 1541 O O . ASN A 1 196 ? -15.557 -10.735 3.862 1.00 75.62 196 ASN A O 1
ATOM 1545 N N . ASN A 1 197 ? -16.684 -9.638 2.256 1.00 78.38 197 ASN A N 1
ATOM 1546 C CA . ASN A 1 197 ? -16.531 -8.275 2.810 1.00 78.38 197 ASN A CA 1
ATOM 1547 C C . ASN A 1 197 ? -15.065 -7.879 3.056 1.00 78.38 197 ASN A C 1
ATOM 1549 O O . ASN A 1 197 ? -14.735 -7.095 3.956 1.00 78.38 197 ASN A O 1
ATOM 1553 N N . ARG A 1 198 ? -14.167 -8.465 2.264 1.00 85.44 198 ARG A N 1
ATOM 1554 C CA . ARG A 1 198 ? -12.758 -8.106 2.244 1.00 85.44 198 ARG A CA 1
ATOM 1555 C C . ARG A 1 198 ? -12.583 -7.027 1.196 1.00 85.44 198 ARG A C 1
ATOM 1557 O O . ARG A 1 198 ? -12.778 -7.269 0.016 1.00 85.44 198 ARG A O 1
ATOM 1564 N N . TRP A 1 199 ? -12.224 -5.839 1.623 1.00 88.56 199 TRP A N 1
ATOM 1565 C CA . TRP A 1 199 ? -12.014 -4.709 0.737 1.00 88.56 199 TRP A CA 1
ATOM 1566 C C . TRP A 1 199 ? -10.565 -4.676 0.289 1.00 88.56 199 TRP A C 1
ATOM 1568 O O . TRP A 1 199 ? -9.685 -4.956 1.096 1.00 88.56 199 TRP A O 1
ATOM 1578 N N . GLU A 1 200 ? -10.320 -4.356 -0.977 1.00 90.81 200 GLU A N 1
ATOM 1579 C CA . GLU A 1 200 ? -8.987 -4.218 -1.556 1.00 90.81 200 GLU A CA 1
ATOM 1580 C C . GLU A 1 200 ? -8.803 -2.825 -2.162 1.00 90.81 200 GLU A C 1
ATOM 1582 O O . GLU A 1 200 ? -9.668 -2.318 -2.883 1.00 90.81 200 GLU A O 1
ATOM 1587 N N . VAL A 1 201 ? -7.643 -2.230 -1.883 1.00 89.88 201 VAL A N 1
ATOM 1588 C CA . VAL A 1 201 ? -7.194 -0.969 -2.476 1.00 89.88 201 VAL A CA 1
ATOM 1589 C C . VAL A 1 201 ? -5.805 -1.166 -3.071 1.00 89.88 201 VAL A C 1
ATOM 1591 O O . VAL A 1 201 ? -4.887 -1.571 -2.348 1.00 89.88 201 VAL A O 1
ATOM 1594 N N . PRO A 1 202 ? -5.612 -0.885 -4.370 1.00 90.56 202 PRO A N 1
ATOM 1595 C CA . PRO A 1 202 ? -4.282 -0.793 -4.948 1.00 90.56 202 PRO A CA 1
ATOM 1596 C C . PRO A 1 202 ? -3.605 0.500 -4.473 1.00 90.56 202 PRO A C 1
ATOM 1598 O O . PRO A 1 202 ? -4.167 1.582 -4.608 1.00 90.56 202 PRO A O 1
ATOM 1601 N N . ILE A 1 203 ? -2.396 0.393 -3.924 1.00 89.50 203 ILE A N 1
ATOM 1602 C CA . ILE A 1 203 ? -1.655 1.522 -3.346 1.00 89.50 203 ILE A CA 1
ATOM 1603 C C . ILE A 1 203 ? -0.250 1.572 -3.960 1.00 89.50 203 ILE A C 1
ATOM 1605 O O . ILE A 1 203 ? 0.429 0.544 -4.104 1.00 89.50 203 ILE A O 1
ATOM 1609 N N . SER A 1 204 ? 0.195 2.764 -4.359 1.00 89.44 204 SER A N 1
ATOM 1610 C CA . SER A 1 204 ? 1.573 2.994 -4.802 1.00 89.44 204 SER A CA 1
ATOM 1611 C C . SER A 1 204 ? 2.540 3.060 -3.619 1.00 89.44 204 SER A C 1
ATOM 1613 O O . SER A 1 204 ? 2.148 3.258 -2.471 1.00 89.44 204 SER A O 1
ATOM 1615 N N . HIS A 1 205 ? 3.837 2.895 -3.876 1.00 88.12 205 HIS A N 1
ATOM 1616 C CA . HIS A 1 205 ? 4.815 2.970 -2.792 1.00 88.12 205 HIS A CA 1
ATOM 1617 C C . HIS A 1 205 ? 4.823 4.359 -2.135 1.00 88.12 205 HIS A C 1
ATOM 1619 O O . HIS A 1 205 ? 4.843 4.461 -0.911 1.00 88.12 205 HIS A O 1
ATOM 1625 N N . PHE A 1 206 ? 4.707 5.430 -2.927 1.00 82.38 206 PHE A N 1
ATOM 1626 C CA . PHE A 1 206 ? 4.627 6.786 -2.376 1.00 82.38 206 PHE A CA 1
ATOM 1627 C C . PHE A 1 206 ? 3.390 7.010 -1.511 1.00 82.38 206 PHE A C 1
ATOM 1629 O O . PHE A 1 206 ? 3.498 7.651 -0.470 1.00 82.38 206 PHE A O 1
ATOM 1636 N N . GLN A 1 207 ? 2.231 6.486 -1.910 1.00 83.38 207 GLN A N 1
ATOM 1637 C CA . GLN A 1 207 ? 1.006 6.629 -1.123 1.00 83.38 207 GLN A CA 1
ATOM 1638 C C . GLN A 1 207 ? 1.119 5.957 0.250 1.00 83.38 207 GLN A C 1
ATOM 1640 O O . GLN A 1 207 ? 0.538 6.442 1.214 1.00 83.38 207 GLN A O 1
ATOM 1645 N N . LEU A 1 208 ? 1.891 4.874 0.357 1.00 84.44 208 LEU A N 1
ATOM 1646 C CA . LEU A 1 208 ? 2.105 4.184 1.625 1.00 84.44 208 LEU A CA 1
ATOM 1647 C C . LEU A 1 208 ? 3.152 4.900 2.501 1.00 84.44 208 LEU A C 1
ATOM 1649 O O . LEU A 1 208 ? 2.981 5.025 3.709 1.00 84.44 208 LEU A O 1
ATOM 1653 N N . VAL A 1 209 ? 4.226 5.414 1.898 1.00 80.94 209 VAL A N 1
ATOM 1654 C CA . VAL A 1 209 ? 5.329 6.057 2.633 1.00 80.94 209 VAL A CA 1
ATOM 1655 C C . VAL A 1 209 ? 5.028 7.510 3.022 1.00 80.94 209 VAL A C 1
ATOM 1657 O O . VAL A 1 209 ? 5.527 7.976 4.049 1.00 80.94 209 VAL A O 1
ATOM 1660 N N . TYR A 1 210 ? 4.229 8.221 2.219 1.00 69.88 210 TYR A N 1
ATOM 1661 C CA . TYR A 1 210 ? 4.006 9.672 2.321 1.00 69.88 210 TYR A CA 1
ATOM 1662 C C . TYR A 1 210 ? 2.525 10.096 2.393 1.00 69.88 210 TYR A C 1
ATOM 1664 O O . TYR A 1 210 ? 2.239 11.299 2.326 1.00 69.88 210 TYR A O 1
ATOM 1672 N N . GLY A 1 211 ? 1.600 9.133 2.485 1.00 58.53 211 GLY A N 1
ATOM 1673 C CA . GLY A 1 211 ? 0.153 9.358 2.639 1.00 58.53 211 GLY A CA 1
ATOM 1674 C C . GLY A 1 211 ? -0.199 10.276 3.803 1.00 58.53 211 GLY A C 1
ATOM 1675 O O . GLY A 1 211 ? 0.321 10.055 4.916 1.00 58.53 211 GLY A O 1
#

Organism: Aegilops tauschii subsp. strangulata (NCBI:txid200361)

InterPro domains:
  IPR059267 Domain of unknown function DUF8223 [PF26668] (4-209)

Radius of gyration: 21.67 Å; chains: 1; bounding box: 38×43×81 Å